Protein AF-A0AAP0I722-F1 (afdb_monomer)

Sequence (240 aa):
MMIPSLQTRPSVEIRSTKVHRTHGFFKDSSVTTSKSFHYSTIWNTHVDGIFNIDGDGHCRLWVVAKSLGLFDMDGRRHVRERMAEELKTNTNFWEDIYGFTDFKKLLAIIQCDKDEAIVDNWMNLPDRGFITSTSLNVMLVVISNSWSFTFPLLRNKSPLEFSSRTIIGISIVDSIHFIGVRLKPGYPFPKLYPLWDTYVALNAHAWREGFITIGSISTSTSNGRDLLETLSIVDLVEDS

Mean predicted aligned error: 13.61 Å

Solvent-accessible surface area (backbone atoms only — not comparable to full-atom values): 14690 Å² total; per-residue (Å²): 139,84,84,85,82,84,81,81,78,84,80,83,79,81,77,84,72,82,84,77,73,98,80,78,84,86,77,87,70,74,68,53,71,60,87,85,59,86,56,41,80,74,49,62,76,27,48,79,41,32,39,80,59,71,87,42,46,48,22,59,48,43,33,52,16,44,72,70,72,26,61,94,67,59,14,44,58,54,53,28,51,39,40,47,48,45,46,65,77,40,39,70,67,45,28,72,74,54,34,64,71,50,35,52,51,50,51,52,40,48,66,57,80,61,90,59,42,58,79,93,47,43,84,68,77,70,84,53,40,35,54,58,6,35,42,68,67,27,35,33,37,41,42,40,72,89,53,51,31,25,24,53,45,33,48,59,67,53,67,90,50,70,88,74,56,47,73,44,40,34,34,53,45,94,88,79,42,40,28,26,37,41,71,41,91,88,48,83,78,48,53,67,42,87,64,47,84,78,62,46,35,85,61,15,53,66,47,55,59,57,49,56,54,48,55,53,51,55,54,66,73,67,59,90,71,90,80,91,80,91,82,83,82,88,87,92,79,89,88,136

Nearest PDB structures (foldseek):
  3znx-assembly1_A  TM=5.975E-01  e=1.242E-01  Homo sapiens
  4ksl-assembly7_M  TM=5.885E-01  e=1.242E-01  Homo sapiens
  6sak-assembly2_B  TM=5.776E-01  e=1.484E-01  Homo sapiens
  6drm-assembly1_A  TM=5.465E-01  e=1.102E-01  Homo sapiens
  5oe7-assembly1_A  TM=5.966E-01  e=4.335E-01  Homo sapiens

pLDDT: mean 70.53, std 23.54, range [22.59, 96.56]

Organism: NCBI:txid461633

Foldseek 3Di:
DDDDDDDDDDDDDPPDDPPDDPPDDPPDDDFPACVVPDAPPQVVVWFPTWAFDDPLLLQVLLLLQVLVVNNVPVSSLVLLVLLLCVCVVPVVLVCVQQPPVVSVLLNCLSPDPDSGDDPSSHDADDSCLQSSCASVVAWEWEGERPFTAIHHHLDDADDPDPVPHHYWYWYQDPRRHIMTTDTHPLRDRGYHDPCSVVRRDPRYCSVVVVVVVSNVVSVVVPDPDDDDDDDDDDDDDDDD

Structure (mmCIF, N/CA/C/O backbone):
data_AF-A0AAP0I722-F1
#
_entry.id   AF-A0AAP0I722-F1
#
loop_
_atom_site.group_PDB
_atom_site.id
_atom_site.type_symbol
_atom_site.label_atom_id
_atom_site.label_alt_id
_atom_site.label_comp_id
_atom_site.label_asym_id
_atom_site.label_entity_id
_atom_site.label_seq_id
_atom_site.pdbx_PDB_ins_code
_atom_site.Cartn_x
_atom_site.Cartn_y
_atom_site.Cartn_z
_atom_site.occupancy
_atom_site.B_iso_or_equiv
_atom_site.auth_seq_id
_atom_site.auth_comp_id
_atom_site.auth_asym_id
_atom_site.auth_atom_id
_atom_site.pdbx_PDB_model_num
ATOM 1 N N . MET A 1 1 ? -37.944 41.474 -19.239 1.00 40.84 1 MET A N 1
ATOM 2 C CA . MET A 1 1 ? -36.689 40.942 -18.667 1.00 40.84 1 MET A CA 1
ATOM 3 C C . MET A 1 1 ? -36.915 39.450 -18.450 1.00 40.84 1 MET A C 1
ATOM 5 O O . MET A 1 1 ? -37.698 39.102 -17.581 1.00 40.84 1 MET A O 1
ATOM 9 N N . MET A 1 2 ? -36.394 38.594 -19.335 1.00 32.59 2 MET A N 1
ATOM 10 C CA . MET A 1 2 ? -36.598 37.136 -19.300 1.00 32.59 2 MET A CA 1
ATOM 11 C C . MET A 1 2 ? -35.273 36.451 -18.955 1.00 32.59 2 MET A C 1
ATOM 13 O O . MET A 1 2 ? -34.246 36.765 -19.550 1.00 32.59 2 MET A O 1
ATOM 17 N N . ILE A 1 3 ? -35.316 35.550 -17.975 1.00 32.47 3 ILE A N 1
ATOM 18 C CA . ILE A 1 3 ? -34.196 34.728 -17.504 1.00 32.47 3 ILE A CA 1
ATOM 19 C C . ILE A 1 3 ? -34.136 33.461 -18.382 1.00 32.47 3 ILE A C 1
ATOM 21 O O . ILE A 1 3 ? -35.182 32.834 -18.560 1.00 32.47 3 ILE A O 1
ATOM 25 N N . PRO A 1 4 ? -32.977 33.052 -18.934 1.00 30.56 4 PRO A N 1
ATOM 26 C CA . PRO A 1 4 ? -32.884 31.827 -19.729 1.00 30.56 4 PRO A CA 1
ATOM 27 C C . PRO A 1 4 ? -32.984 30.562 -18.862 1.00 30.56 4 PRO A C 1
ATOM 29 O O . PRO A 1 4 ? -32.386 30.477 -17.790 1.00 30.56 4 PRO A O 1
ATOM 32 N N . SER A 1 5 ? -33.717 29.564 -19.359 1.00 30.33 5 SER A N 1
ATOM 33 C CA . SER A 1 5 ? -33.895 28.245 -18.745 1.00 30.33 5 SER A CA 1
ATOM 34 C C . SER A 1 5 ? -32.595 27.431 -18.723 1.00 30.33 5 SER A C 1
ATOM 36 O O . SER A 1 5 ? -31.963 27.249 -19.766 1.00 30.33 5 SER A O 1
ATOM 38 N N . LEU A 1 6 ? -32.241 26.876 -17.559 1.00 32.81 6 LEU A N 1
ATOM 39 C CA . LEU A 1 6 ? -31.175 25.882 -17.411 1.00 32.81 6 LEU A CA 1
ATOM 40 C C . LEU A 1 6 ? -31.520 24.600 -18.186 1.00 32.81 6 LEU A C 1
ATOM 42 O O . LEU A 1 6 ? -32.479 23.906 -17.855 1.00 32.81 6 LEU A O 1
ATOM 46 N N . GLN A 1 7 ? -30.706 24.257 -19.184 1.00 32.59 7 GLN A N 1
ATOM 47 C CA . GLN A 1 7 ? -30.695 22.920 -19.774 1.00 32.59 7 GLN A CA 1
ATOM 48 C C . GLN A 1 7 ? -30.063 21.934 -18.782 1.00 32.59 7 GLN A C 1
ATOM 50 O O . GLN A 1 7 ? -28.899 22.063 -18.400 1.00 32.59 7 GLN A O 1
ATOM 55 N N . THR A 1 8 ? -30.835 20.934 -18.364 1.00 32.84 8 THR A N 1
ATOM 56 C CA . THR A 1 8 ? -30.366 19.801 -17.561 1.00 32.84 8 THR A CA 1
ATOM 57 C C . THR A 1 8 ? -29.441 18.909 -18.394 1.00 32.84 8 THR A C 1
ATOM 59 O O . THR A 1 8 ? -29.826 18.448 -19.469 1.00 32.84 8 THR A O 1
ATOM 62 N N . ARG A 1 9 ? -28.224 18.652 -17.897 1.00 28.30 9 ARG A N 1
ATOM 63 C CA . ARG A 1 9 ? -27.291 17.659 -18.462 1.00 28.30 9 ARG A CA 1
ATOM 64 C C . ARG A 1 9 ? -27.881 16.243 -18.340 1.00 28.30 9 ARG A C 1
ATOM 66 O O . ARG A 1 9 ? -28.525 15.965 -17.329 1.00 28.30 9 ARG A O 1
ATOM 73 N N . PRO A 1 10 ? -27.644 15.338 -19.305 1.00 24.55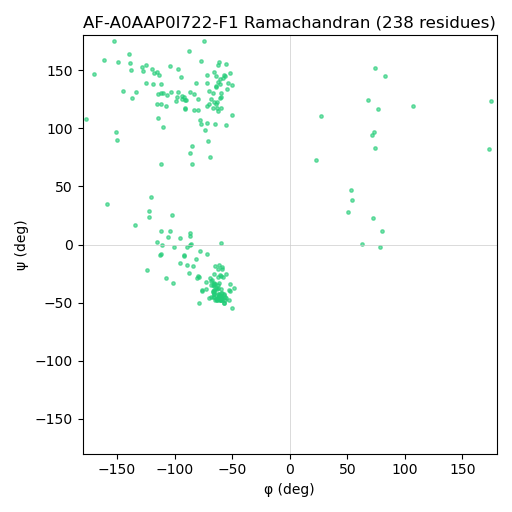 10 PRO A N 1
ATOM 74 C CA . PRO A 1 10 ? -28.110 13.962 -19.200 1.00 24.55 10 PRO A CA 1
ATOM 75 C C . PRO A 1 10 ? -27.336 13.203 -18.115 1.00 24.55 10 PRO A C 1
ATOM 77 O O . PRO A 1 10 ? -26.105 13.250 -18.054 1.00 24.55 10 PRO A O 1
ATOM 80 N N . SER A 1 11 ? -28.078 12.502 -17.261 1.00 25.95 11 SER A N 1
ATOM 81 C CA . SER A 1 11 ? -27.568 11.583 -16.247 1.00 25.95 11 SER A CA 1
ATOM 82 C C . SER A 1 11 ? -26.867 10.401 -16.920 1.00 25.95 11 SER A C 1
ATOM 84 O O . SER A 1 11 ? -27.485 9.671 -17.693 1.00 25.95 11 SER A O 1
ATOM 86 N N . VAL A 1 12 ? -25.581 10.197 -16.626 1.00 24.55 12 VAL A N 1
ATOM 87 C CA . VAL A 1 12 ? -24.861 8.984 -17.029 1.00 24.55 12 VAL A CA 1
ATOM 88 C C . VAL A 1 12 ? -25.264 7.863 -16.077 1.00 24.55 12 VAL A C 1
ATOM 90 O O . VAL A 1 12 ? -24.890 7.848 -14.906 1.00 24.55 12 VAL A O 1
ATOM 93 N N . GLU A 1 13 ? -26.068 6.938 -16.585 1.00 23.41 13 GLU A N 1
ATOM 94 C CA . GLU A 1 13 ? -26.476 5.719 -15.898 1.00 23.41 13 GLU A CA 1
ATOM 95 C C . GLU A 1 13 ? -25.275 4.757 -15.825 1.00 23.41 13 GLU A C 1
ATOM 97 O O . GLU A 1 13 ? -24.873 4.149 -16.820 1.00 23.41 13 GLU A O 1
ATOM 102 N N . ILE A 1 14 ? -24.653 4.641 -14.646 1.00 25.50 14 ILE A N 1
ATOM 103 C CA . ILE A 1 14 ? -23.569 3.679 -14.413 1.00 25.50 14 ILE A CA 1
ATOM 104 C C . ILE A 1 14 ? -24.197 2.287 -14.322 1.00 25.50 14 ILE A C 1
ATOM 106 O O . ILE A 1 14 ? -24.714 1.874 -13.283 1.00 25.50 14 ILE A O 1
ATOM 110 N N . ARG A 1 15 ? -24.150 1.547 -15.432 1.00 22.59 15 ARG A N 1
ATOM 111 C CA . ARG A 1 15 ? -24.491 0.124 -15.454 1.00 22.59 15 ARG A CA 1
ATOM 112 C C . ARG A 1 15 ? -23.518 -0.638 -14.554 1.00 22.59 15 ARG A C 1
ATOM 114 O O . ARG A 1 15 ? -22.329 -0.726 -14.850 1.00 22.59 15 ARG A O 1
ATOM 121 N N . SER A 1 16 ? -24.053 -1.211 -13.477 1.00 26.28 16 SER A N 1
ATOM 122 C CA . SER A 1 16 ? -23.380 -2.204 -12.638 1.00 26.28 16 SER A CA 1
ATOM 123 C C . SER A 1 16 ? -22.923 -3.373 -13.512 1.00 26.28 16 SER A C 1
ATOM 125 O O . SER A 1 16 ? -23.723 -4.205 -13.947 1.00 26.28 16 SER A O 1
ATOM 127 N N . THR A 1 17 ? -21.631 -3.414 -13.823 1.00 24.48 17 THR A N 1
ATOM 128 C CA . THR A 1 17 ? -21.014 -4.593 -14.419 1.00 24.48 17 THR A CA 1
ATOM 129 C C . THR A 1 17 ? -20.673 -5.551 -13.285 1.00 24.48 17 THR A C 1
ATOM 131 O O . THR A 1 17 ? -19.891 -5.248 -12.387 1.00 24.48 17 THR A O 1
ATOM 134 N N . LYS A 1 18 ? -21.321 -6.721 -13.302 1.00 24.12 18 LYS A N 1
ATOM 135 C CA . LYS A 1 18 ? -20.997 -7.860 -12.439 1.00 24.12 18 LYS A CA 1
ATOM 136 C C . LYS A 1 18 ? -19.495 -8.140 -12.525 1.00 24.12 18 LYS A C 1
ATOM 138 O O . LYS A 1 18 ? -19.028 -8.631 -13.550 1.00 24.12 18 LYS A O 1
ATOM 143 N N . VAL A 1 19 ? -18.766 -7.885 -11.441 1.00 27.78 19 VAL A N 1
ATOM 144 C CA . VAL A 1 19 ? -17.368 -8.298 -11.290 1.00 27.78 19 VAL A CA 1
ATOM 145 C C . VAL A 1 19 ? -17.332 -9.827 -11.274 1.00 27.78 19 VAL A C 1
ATOM 147 O O . VAL A 1 19 ? -17.748 -10.477 -10.315 1.00 27.78 19 VAL A O 1
ATOM 150 N N . HIS A 1 20 ? -16.909 -10.415 -12.389 1.00 24.70 20 HIS A N 1
ATOM 151 C CA . HIS A 1 20 ? -16.702 -11.850 -12.517 1.00 24.70 20 HIS A CA 1
ATOM 152 C C . HIS A 1 20 ? -15.352 -12.230 -11.894 1.00 24.70 20 HIS A C 1
ATOM 154 O O . HIS A 1 20 ? -14.305 -11.810 -12.371 1.00 24.70 20 HIS A O 1
ATOM 160 N N . ARG A 1 21 ? -15.427 -13.033 -10.825 1.00 31.98 21 ARG A N 1
ATOM 161 C CA . ARG A 1 21 ? -14.471 -14.054 -10.348 1.00 31.98 21 ARG A CA 1
ATOM 162 C C . ARG A 1 21 ? -12.989 -13.856 -10.717 1.00 31.98 21 ARG A C 1
ATOM 164 O O . ARG A 1 21 ? -12.556 -14.163 -11.825 1.00 31.98 21 ARG A O 1
ATOM 171 N N . THR A 1 22 ? -12.177 -13.541 -9.712 1.00 34.56 22 THR A N 1
ATOM 172 C CA . THR A 1 22 ? -10.712 -13.666 -9.724 1.00 34.56 22 THR A CA 1
ATOM 173 C C . THR A 1 22 ? -10.284 -15.139 -9.718 1.00 34.56 22 THR A C 1
ATOM 175 O O . THR A 1 22 ? -9.865 -15.669 -8.698 1.00 34.56 22 THR A O 1
ATOM 178 N N . HIS A 1 23 ? -10.412 -15.839 -10.848 1.00 33.16 23 HIS A N 1
ATOM 179 C CA . HIS A 1 23 ? -9.848 -17.190 -11.037 1.00 33.16 23 HIS A CA 1
ATOM 180 C C . HIS A 1 23 ? -9.113 -17.367 -12.382 1.00 33.16 23 HIS A C 1
ATOM 182 O O . HIS A 1 23 ? -8.856 -18.495 -12.790 1.00 33.16 23 HIS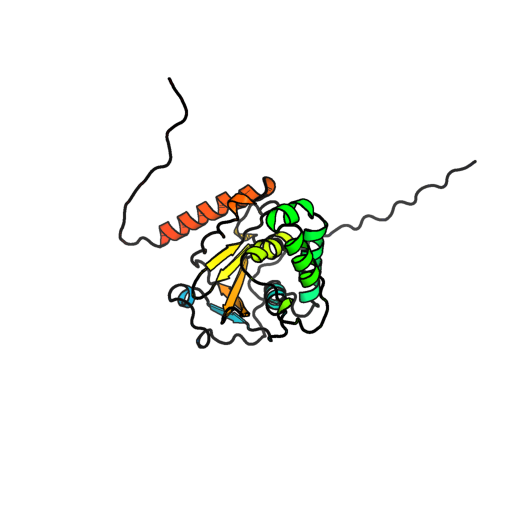 A O 1
ATOM 188 N N . GLY A 1 24 ? -8.741 -16.292 -13.094 1.00 31.88 24 GLY A N 1
ATOM 189 C CA . GLY A 1 24 ? -8.285 -16.467 -14.481 1.00 31.88 24 GLY A CA 1
ATOM 190 C C . GLY A 1 24 ? -7.417 -15.390 -15.126 1.00 31.88 24 GLY A C 1
ATOM 191 O O . GLY A 1 24 ? -7.554 -15.210 -16.326 1.00 31.88 24 GLY A O 1
ATOM 192 N N . PHE A 1 25 ? -6.518 -14.711 -14.404 1.00 37.12 25 PHE A N 1
ATOM 193 C CA . PHE A 1 25 ? -5.622 -13.703 -15.016 1.00 37.12 25 PHE A CA 1
ATOM 194 C C . PHE A 1 25 ? -4.115 -13.968 -14.830 1.00 37.12 25 PHE A C 1
ATOM 196 O O . PHE A 1 25 ? -3.299 -13.064 -14.936 1.00 37.12 25 PHE A O 1
ATOM 203 N N . PHE A 1 26 ? -3.723 -15.228 -14.604 1.00 38.44 26 PHE A N 1
ATOM 204 C CA . PHE A 1 26 ? -2.313 -15.666 -14.612 1.00 38.44 26 PHE A CA 1
ATOM 205 C C . PHE A 1 26 ? -1.909 -16.396 -15.904 1.00 38.44 26 PHE A C 1
ATOM 207 O O . PHE A 1 26 ? -1.000 -17.225 -15.884 1.00 38.44 26 PHE A O 1
ATOM 214 N N . LYS A 1 27 ? -2.588 -16.137 -17.025 1.00 34.34 27 LYS A N 1
ATOM 215 C CA . LYS A 1 27 ? -2.099 -16.580 -18.334 1.00 34.34 27 LYS A CA 1
ATOM 216 C C . LYS A 1 27 ? -1.233 -15.463 -18.906 1.00 34.34 27 LYS A C 1
ATOM 218 O O . LYS A 1 27 ? -1.725 -14.366 -19.113 1.00 34.34 27 LYS A O 1
ATOM 223 N N . ASP A 1 28 ? 0.038 -15.781 -19.101 1.00 38.41 28 ASP A N 1
ATOM 224 C CA . ASP A 1 28 ? 1.061 -14.980 -19.774 1.00 38.41 28 ASP A CA 1
ATOM 225 C C . ASP A 1 28 ? 1.610 -13.759 -19.021 1.00 38.41 28 ASP A C 1
ATOM 227 O O . ASP A 1 28 ? 1.243 -12.608 -19.215 1.00 38.41 28 ASP A O 1
ATOM 231 N N . SER A 1 29 ? 2.584 -14.030 -18.150 1.00 35.28 29 SER A N 1
ATOM 232 C CA . SER A 1 29 ? 3.854 -13.284 -18.082 1.00 35.28 29 SER A CA 1
ATOM 233 C C . SER A 1 29 ? 4.745 -13.930 -17.021 1.00 35.28 29 SER A C 1
ATOM 235 O O . SER A 1 29 ? 4.435 -13.874 -15.834 1.00 35.28 29 SER A O 1
ATOM 237 N N . SER A 1 30 ? 5.805 -14.611 -17.474 1.00 40.50 30 SER A N 1
ATOM 238 C CA . SER A 1 30 ? 6.945 -15.127 -16.692 1.00 40.50 30 SER A CA 1
ATOM 239 C C . SER A 1 30 ? 6.677 -15.345 -15.192 1.00 40.50 30 SER A C 1
ATOM 241 O O . SER A 1 30 ? 7.160 -14.595 -14.340 1.00 40.50 30 SER A O 1
ATOM 243 N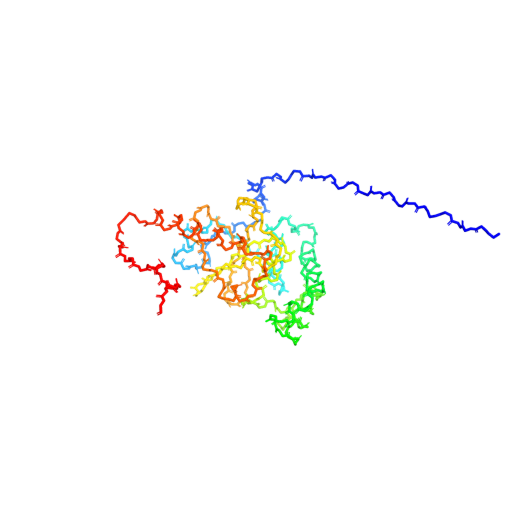 N . VAL A 1 31 ? 5.910 -16.387 -14.854 1.00 41.88 31 VAL A N 1
ATOM 244 C CA . VAL A 1 31 ? 5.900 -16.920 -13.487 1.00 41.88 31 VAL A CA 1
ATOM 245 C C . VAL A 1 31 ? 7.247 -17.604 -13.288 1.00 41.88 31 VAL A C 1
ATOM 247 O O . VAL A 1 31 ? 7.414 -18.782 -13.599 1.00 41.88 31 VAL A O 1
ATOM 250 N N . THR A 1 32 ? 8.245 -16.859 -12.822 1.00 43.41 32 THR A N 1
ATOM 251 C CA . THR A 1 32 ? 9.487 -17.470 -12.359 1.00 43.41 32 THR A CA 1
ATOM 252 C C . THR A 1 32 ? 9.129 -18.280 -11.119 1.00 43.41 32 THR A C 1
ATOM 254 O O . THR A 1 32 ? 8.542 -17.758 -10.176 1.00 43.41 32 THR A O 1
ATOM 257 N N . THR A 1 33 ? 9.406 -19.581 -11.113 1.00 41.41 33 THR A N 1
ATOM 258 C CA . THR A 1 33 ? 9.208 -20.409 -9.914 1.00 41.41 33 THR A CA 1
ATOM 259 C C . THR A 1 33 ? 9.947 -19.783 -8.729 1.00 41.41 33 THR A C 1
ATOM 261 O O . THR A 1 33 ? 11.090 -19.368 -8.905 1.00 41.41 33 THR A O 1
ATOM 264 N N . SER A 1 34 ? 9.348 -19.762 -7.530 1.00 47.12 34 SER A N 1
ATOM 265 C CA . SER A 1 34 ? 9.876 -19.067 -6.334 1.00 47.12 34 SER A CA 1
ATOM 266 C C . SER A 1 34 ? 11.264 -19.520 -5.850 1.00 47.12 34 SER A C 1
ATOM 268 O O . SER A 1 34 ? 11.762 -19.004 -4.858 1.00 47.12 34 SER A O 1
ATOM 270 N N . LYS A 1 35 ? 11.910 -20.470 -6.537 1.00 41.97 35 LYS A N 1
ATOM 271 C CA . LYS A 1 35 ? 13.199 -21.067 -6.168 1.00 41.97 35 LYS A CA 1
ATOM 272 C C . LYS A 1 35 ? 14.353 -20.062 -6.057 1.00 41.97 35 LYS A C 1
ATOM 274 O O . LYS A 1 35 ? 15.331 -20.392 -5.402 1.00 41.97 35 LYS A O 1
ATOM 279 N N . SER A 1 36 ? 14.265 -18.877 -6.670 1.00 49.09 36 SER A N 1
ATOM 280 C CA . SER A 1 36 ? 15.304 -17.837 -6.579 1.00 49.09 36 SER A CA 1
ATOM 281 C C . SER A 1 36 ? 15.092 -16.825 -5.447 1.00 49.09 36 SER A C 1
ATOM 283 O O . SER A 1 36 ? 15.990 -16.033 -5.185 1.00 49.09 36 SER A O 1
ATOM 285 N N . PHE A 1 37 ? 13.930 -16.823 -4.786 1.00 59.19 37 PHE A N 1
ATOM 286 C CA . PHE A 1 37 ? 13.641 -15.919 -3.673 1.00 59.19 37 PHE A CA 1
ATOM 287 C C . PHE A 1 37 ? 13.488 -16.741 -2.399 1.00 59.19 37 PHE A C 1
ATOM 289 O O . PHE A 1 37 ? 12.524 -17.485 -2.225 1.00 59.19 37 PHE A O 1
ATOM 296 N N . HIS A 1 38 ? 14.470 -16.627 -1.510 1.00 63.31 38 HIS A N 1
ATOM 297 C CA . HIS A 1 38 ? 14.420 -17.282 -0.212 1.00 63.31 38 HIS A CA 1
ATOM 298 C C . HIS A 1 38 ? 13.490 -16.495 0.702 1.00 63.31 38 HIS A C 1
ATOM 300 O O . HIS A 1 38 ? 13.884 -15.441 1.197 1.00 63.31 38 HIS A O 1
ATOM 306 N N . TYR A 1 39 ? 12.277 -17.006 0.915 1.00 67.19 39 TYR A N 1
ATOM 307 C CA . TYR A 1 39 ? 11.400 -16.526 1.976 1.00 67.19 39 TYR A CA 1
ATOM 308 C C . TYR A 1 39 ? 11.672 -17.256 3.293 1.00 67.19 39 TYR A C 1
ATOM 310 O O . TYR A 1 39 ? 12.309 -18.316 3.312 1.00 67.19 39 TYR A O 1
ATOM 318 N N . SER A 1 40 ? 11.138 -16.735 4.402 1.00 66.19 40 SER A N 1
ATOM 319 C CA . SER A 1 40 ? 11.068 -17.504 5.648 1.00 66.19 40 SER A CA 1
ATOM 320 C C . SER A 1 40 ? 10.343 -18.842 5.423 1.00 66.19 40 SER A C 1
ATOM 322 O O . SER A 1 40 ? 9.511 -18.980 4.519 1.00 66.19 40 SER A O 1
ATOM 324 N N . THR A 1 41 ? 10.631 -19.841 6.263 1.00 66.06 41 THR A N 1
ATOM 325 C CA . THR A 1 41 ? 10.043 -21.190 6.160 1.00 66.06 41 THR A CA 1
ATOM 326 C C . THR A 1 41 ? 8.513 -21.166 6.075 1.00 66.06 41 THR A C 1
ATOM 328 O O . THR A 1 41 ? 7.930 -21.972 5.356 1.00 66.06 41 THR A O 1
ATOM 331 N N . ILE A 1 42 ? 7.872 -20.204 6.748 1.00 71.00 42 ILE A N 1
ATOM 332 C CA . ILE A 1 42 ? 6.415 -20.024 6.749 1.00 71.00 42 ILE A CA 1
ATOM 333 C C . ILE A 1 42 ? 5.904 -19.626 5.359 1.00 71.00 42 ILE A C 1
ATOM 335 O O . ILE A 1 42 ? 4.916 -20.178 4.886 1.00 71.00 42 ILE A O 1
ATOM 339 N N . TRP A 1 43 ? 6.559 -18.692 4.674 1.00 81.44 43 TRP A N 1
ATOM 340 C CA . TRP A 1 43 ? 6.072 -18.188 3.386 1.00 81.44 43 TRP A CA 1
ATOM 341 C C . TRP A 1 43 ? 6.390 -19.119 2.218 1.00 81.44 43 TRP A C 1
ATOM 343 O O . TRP A 1 43 ? 5.604 -19.189 1.273 1.00 81.44 43 TRP A O 1
ATOM 353 N N . ASN A 1 44 ? 7.462 -19.913 2.309 1.00 77.12 44 ASN A N 1
ATOM 354 C CA . ASN A 1 44 ? 7.809 -20.902 1.281 1.00 77.12 44 ASN A CA 1
ATOM 355 C C . ASN A 1 44 ? 6.694 -21.932 1.026 1.00 77.12 44 ASN A C 1
ATOM 357 O O . ASN A 1 44 ? 6.581 -22.455 -0.081 1.00 77.12 44 ASN A O 1
ATOM 361 N N . THR A 1 45 ? 5.848 -22.226 2.019 1.00 81.69 45 THR A N 1
ATOM 362 C CA . THR A 1 45 ? 4.726 -23.164 1.860 1.00 81.69 45 THR A CA 1
ATOM 363 C C . THR A 1 45 ? 3.435 -22.493 1.383 1.00 81.69 45 THR A C 1
ATOM 365 O O . THR A 1 45 ? 2.577 -23.185 0.828 1.00 81.69 45 THR A O 1
ATOM 368 N N . HIS A 1 46 ? 3.316 -21.167 1.506 1.00 85.56 46 HIS A N 1
ATOM 369 C CA . HIS A 1 46 ? 2.082 -20.411 1.253 1.00 85.56 46 HIS A CA 1
ATOM 370 C C . HIS A 1 46 ? 2.134 -19.480 0.034 1.00 85.56 46 HIS A C 1
ATOM 372 O O . HIS A 1 46 ? 1.090 -18.987 -0.386 1.00 85.56 46 HIS A O 1
ATOM 378 N N . VAL A 1 47 ? 3.303 -19.276 -0.575 1.00 87.00 47 VAL A N 1
ATOM 379 C CA . VAL A 1 47 ? 3.445 -18.608 -1.877 1.00 87.00 47 VAL A CA 1
ATOM 380 C C . VAL A 1 47 ? 3.404 -19.663 -2.989 1.00 87.00 47 VAL A C 1
ATOM 382 O O . VAL A 1 47 ? 4.139 -20.648 -2.944 1.00 87.00 47 VAL A O 1
ATOM 385 N N . ASP A 1 48 ? 2.537 -19.495 -3.988 1.00 86.88 48 ASP A N 1
ATOM 386 C CA . ASP A 1 48 ? 2.429 -20.400 -5.153 1.00 86.88 48 ASP A CA 1
ATOM 387 C C . ASP A 1 48 ? 2.790 -19.732 -6.486 1.00 86.88 48 ASP A C 1
ATOM 389 O O . ASP A 1 48 ? 2.689 -20.346 -7.552 1.00 86.88 48 ASP A O 1
ATOM 393 N N . GLY A 1 49 ? 3.193 -18.466 -6.445 1.00 86.12 49 GLY A N 1
ATOM 394 C CA . GLY A 1 49 ? 3.605 -17.716 -7.614 1.00 86.12 49 GLY A CA 1
ATOM 395 C C . GLY A 1 49 ? 4.227 -16.391 -7.225 1.00 86.12 49 GLY A C 1
ATOM 396 O O . GLY A 1 49 ? 3.822 -15.758 -6.251 1.00 86.12 49 GLY A O 1
ATOM 397 N N . ILE A 1 50 ? 5.198 -15.969 -8.021 1.00 87.94 50 ILE A N 1
ATOM 398 C CA . ILE A 1 50 ? 5.771 -14.633 -7.958 1.00 87.94 50 ILE A CA 1
ATOM 399 C C . ILE A 1 50 ? 5.749 -14.042 -9.359 1.00 87.94 50 ILE A C 1
ATOM 401 O O . ILE A 1 50 ? 5.814 -14.771 -10.353 1.00 87.94 50 ILE A O 1
ATOM 405 N N . PHE A 1 51 ? 5.681 -12.724 -9.440 1.00 86.81 51 PHE A N 1
ATOM 406 C CA . PHE A 1 51 ? 5.988 -12.021 -10.671 1.00 86.81 51 PHE A CA 1
ATOM 407 C C . PHE A 1 51 ? 6.902 -10.847 -10.353 1.00 86.81 51 PHE A C 1
ATOM 409 O O . PHE A 1 51 ? 6.669 -10.073 -9.420 1.00 86.81 51 PHE A O 1
ATOM 416 N N . ASN A 1 52 ? 7.970 -10.756 -11.133 1.00 86.50 52 ASN A N 1
ATOM 417 C CA . ASN A 1 52 ? 8.939 -9.686 -11.034 1.00 86.50 52 ASN A CA 1
ATOM 418 C C . ASN A 1 52 ? 8.574 -8.575 -12.025 1.00 86.50 52 ASN A C 1
ATOM 420 O O . ASN A 1 52 ? 8.085 -8.871 -13.117 1.00 86.50 52 ASN A O 1
ATOM 424 N N . ILE A 1 53 ? 8.802 -7.325 -11.638 1.00 81.62 53 ILE A N 1
ATOM 425 C CA . ILE A 1 53 ? 8.744 -6.169 -12.533 1.00 81.62 53 ILE A CA 1
ATOM 426 C C . ILE A 1 53 ? 10.150 -5.579 -12.619 1.00 81.62 53 ILE A C 1
ATOM 428 O O . ILE A 1 53 ? 10.899 -5.644 -11.643 1.00 81.62 53 ILE A O 1
ATOM 432 N N . ASP A 1 54 ? 10.490 -5.000 -13.765 1.00 78.06 54 ASP A N 1
ATOM 433 C CA . ASP A 1 54 ? 11.750 -4.291 -13.958 1.00 78.06 54 ASP A CA 1
ATOM 434 C C . ASP A 1 54 ? 11.931 -3.148 -12.942 1.00 78.06 54 ASP A C 1
ATOM 436 O O . ASP A 1 54 ? 10.979 -2.510 -12.481 1.00 78.06 54 ASP A O 1
ATOM 440 N N . GLY A 1 55 ? 13.183 -2.923 -12.546 1.00 71.19 55 GLY A N 1
ATOM 441 C CA . GLY A 1 55 ? 13.558 -1.966 -11.508 1.00 71.19 55 GLY A CA 1
ATOM 442 C C . GLY A 1 55 ? 13.728 -0.543 -12.037 1.00 71.19 55 GLY A C 1
ATOM 443 O O . GLY A 1 55 ? 14.840 -0.035 -12.037 1.00 71.19 55 GLY A O 1
ATOM 444 N N . ASP A 1 56 ? 12.640 0.112 -12.444 1.00 75.31 56 ASP A N 1
ATOM 445 C CA . ASP A 1 56 ? 12.612 1.528 -12.873 1.00 75.31 56 ASP A CA 1
ATOM 446 C C . ASP A 1 56 ? 12.413 2.522 -11.702 1.00 75.31 56 ASP A C 1
ATOM 448 O O . ASP A 1 56 ? 12.133 3.708 -11.891 1.00 75.31 56 ASP A O 1
ATOM 452 N N . GLY A 1 57 ? 12.493 2.030 -10.460 1.00 74.88 57 GLY A N 1
ATOM 453 C CA . GLY A 1 57 ? 12.179 2.791 -9.246 1.00 74.88 57 GLY A CA 1
ATOM 454 C C . GLY A 1 57 ? 10.678 2.944 -8.955 1.00 74.88 57 GLY A C 1
ATOM 455 O O . GLY A 1 57 ? 10.304 3.473 -7.907 1.00 74.88 57 GLY A O 1
ATOM 456 N N . HIS A 1 58 ? 9.803 2.426 -9.825 1.00 82.31 58 HIS A N 1
ATOM 457 C CA . HIS A 1 58 ? 8.344 2.412 -9.660 1.00 82.31 58 HIS A CA 1
ATOM 458 C C . HIS A 1 58 ? 7.778 1.004 -9.449 1.00 82.31 58 HIS A C 1
ATOM 460 O O . HIS A 1 58 ? 6.557 0.818 -9.483 1.00 82.31 58 HIS A O 1
ATOM 466 N N . CYS A 1 59 ? 8.635 0.011 -9.192 1.00 84.50 59 CYS A N 1
ATOM 467 C CA . CYS A 1 59 ? 8.270 -1.406 -9.091 1.00 84.50 59 CYS A CA 1
ATOM 468 C C . CYS A 1 59 ? 7.057 -1.657 -8.182 1.00 84.50 59 CYS A C 1
ATOM 470 O O . CYS A 1 59 ? 6.180 -2.441 -8.532 1.00 84.50 59 CYS A O 1
ATOM 472 N N . ARG A 1 60 ? 6.910 -0.922 -7.072 1.00 84.69 60 ARG A N 1
ATOM 473 C CA . ARG A 1 60 ? 5.725 -1.018 -6.205 1.00 84.69 60 ARG A CA 1
ATOM 474 C C . ARG A 1 60 ? 4.420 -0.666 -6.923 1.00 84.69 60 ARG A C 1
ATOM 476 O O . ARG A 1 60 ? 3.432 -1.382 -6.774 1.00 84.69 60 ARG A O 1
ATOM 483 N N . LEU A 1 61 ? 4.393 0.437 -7.668 1.00 87.38 61 LEU A N 1
ATOM 484 C CA . LEU A 1 61 ? 3.196 0.875 -8.389 1.00 87.38 61 LEU A CA 1
ATOM 485 C C . LEU A 1 61 ? 2.846 -0.120 -9.492 1.00 87.38 61 LEU A C 1
ATOM 487 O O . LEU A 1 61 ? 1.677 -0.458 -9.662 1.00 87.38 61 LEU A O 1
ATOM 491 N N . TRP A 1 62 ? 3.858 -0.637 -10.186 1.00 88.50 62 TRP A N 1
ATOM 492 C CA . TRP A 1 62 ? 3.670 -1.668 -11.196 1.00 88.50 62 TRP A CA 1
ATOM 493 C C . TRP A 1 62 ? 3.177 -2.989 -10.621 1.00 88.50 62 TRP A C 1
ATOM 495 O O . TRP A 1 62 ? 2.270 -3.596 -11.185 1.00 88.50 62 TRP A O 1
ATOM 505 N N . VAL A 1 63 ? 3.726 -3.426 -9.488 1.00 89.88 63 VAL A N 1
ATOM 506 C CA . VAL A 1 63 ? 3.279 -4.646 -8.812 1.00 89.88 63 VAL A CA 1
ATOM 507 C C . VAL A 1 63 ? 1.812 -4.533 -8.417 1.00 89.88 63 VAL A C 1
ATOM 509 O O . VAL A 1 63 ? 1.034 -5.458 -8.654 1.00 89.88 63 VAL A O 1
ATOM 512 N N . VAL A 1 64 ? 1.410 -3.387 -7.869 1.00 90.81 64 VAL A N 1
ATOM 513 C CA . VAL A 1 64 ? 0.012 -3.117 -7.522 1.00 90.81 64 VAL A CA 1
ATOM 514 C C . VAL A 1 64 ? -0.864 -3.074 -8.777 1.00 90.81 64 VAL A C 1
ATOM 516 O O . VAL A 1 64 ? -1.887 -3.752 -8.821 1.00 90.81 64 VAL A O 1
ATOM 519 N N . ALA A 1 65 ? -0.448 -2.355 -9.822 1.00 90.62 65 ALA A N 1
ATOM 520 C CA . ALA A 1 65 ? -1.184 -2.267 -11.083 1.00 90.62 65 ALA A CA 1
ATOM 521 C C . ALA A 1 65 ? -1.384 -3.643 -11.735 1.00 90.62 65 ALA A C 1
ATOM 523 O O . ALA A 1 65 ? -2.496 -3.990 -12.131 1.00 90.62 65 ALA A O 1
ATOM 524 N N . LYS A 1 66 ? -0.331 -4.465 -11.792 1.00 91.06 66 LYS A N 1
ATOM 525 C CA . LYS A 1 66 ? -0.398 -5.828 -12.326 1.00 91.06 66 LYS A CA 1
ATOM 526 C C . LYS A 1 66 ? -1.276 -6.737 -11.470 1.00 91.06 66 LYS A C 1
ATOM 528 O O . LYS A 1 66 ? -2.067 -7.494 -12.022 1.00 91.06 66 LYS A O 1
ATOM 533 N N . SER A 1 67 ? -1.213 -6.612 -10.143 1.00 90.00 67 SER A N 1
ATOM 534 C CA . SER A 1 67 ? -2.098 -7.353 -9.225 1.00 90.00 67 SER A CA 1
ATOM 535 C C . SER A 1 67 ? -3.577 -7.002 -9.415 1.00 90.00 67 SER A C 1
ATOM 537 O O . SER A 1 67 ? -4.442 -7.836 -9.164 1.00 90.00 67 SER A O 1
ATOM 539 N N . LEU A 1 68 ? -3.868 -5.785 -9.882 1.00 89.56 68 LEU A N 1
ATOM 540 C CA . LEU A 1 68 ? -5.212 -5.322 -10.234 1.00 89.56 68 LEU A CA 1
ATOM 541 C C . LEU A 1 68 ? -5.625 -5.662 -11.676 1.00 89.56 68 LEU A C 1
ATOM 543 O O . LEU A 1 68 ? -6.733 -5.321 -12.079 1.00 89.56 68 LEU A O 1
ATOM 547 N N . GLY A 1 69 ? -4.761 -6.316 -12.461 1.00 88.94 69 GLY A N 1
ATOM 548 C CA . GLY A 1 69 ? -5.029 -6.622 -13.869 1.00 88.94 69 GLY A CA 1
ATOM 549 C C . GLY A 1 69 ? -4.960 -5.405 -14.800 1.00 88.94 69 GLY A C 1
ATOM 550 O O . GLY A 1 69 ? -5.552 -5.429 -15.871 1.00 88.94 69 GLY A O 1
ATOM 551 N N . LEU A 1 70 ? -4.253 -4.341 -14.405 1.00 87.38 70 LEU A N 1
ATOM 552 C CA . LEU A 1 70 ? -4.169 -3.070 -15.142 1.00 87.38 70 LEU A CA 1
ATOM 553 C C . LEU A 1 70 ? -2.842 -2.882 -15.896 1.00 87.38 70 LEU A C 1
ATOM 555 O O . LEU A 1 70 ? -2.535 -1.774 -16.330 1.00 87.38 70 LEU A O 1
ATOM 559 N N . PHE A 1 71 ? -2.022 -3.928 -16.019 1.00 77.06 71 PHE A N 1
ATOM 560 C CA . PHE A 1 71 ? -0.650 -3.801 -16.526 1.00 77.06 71 PHE A CA 1
ATOM 561 C C . PHE A 1 71 ? -0.590 -3.205 -17.944 1.00 77.06 71 PHE A C 1
ATOM 563 O O . PHE A 1 71 ? 0.179 -2.277 -18.176 1.00 77.06 71 PHE A O 1
ATOM 570 N N . ASP A 1 72 ? -1.490 -3.629 -18.835 1.00 75.56 72 ASP A N 1
ATOM 571 C CA . ASP A 1 72 ? -1.527 -3.189 -20.239 1.00 75.56 72 ASP A CA 1
ATOM 572 C C . ASP A 1 72 ? -2.325 -1.885 -20.467 1.00 75.56 72 ASP A C 1
ATOM 574 O O . ASP A 1 72 ? -2.580 -1.496 -21.605 1.00 75.56 72 ASP A O 1
ATOM 578 N N . MET A 1 73 ? -2.760 -1.205 -19.399 1.00 72.94 73 MET A N 1
ATOM 579 C CA . MET A 1 73 ? -3.701 -0.071 -19.461 1.00 72.94 73 MET A CA 1
ATOM 580 C C . MET A 1 73 ? -3.146 1.224 -18.854 1.00 72.94 73 MET A C 1
ATOM 582 O O . MET A 1 73 ? -3.905 2.013 -18.294 1.00 72.94 73 MET A O 1
ATOM 586 N N . ASP A 1 74 ? -1.826 1.425 -18.889 1.00 81.75 74 ASP A N 1
ATOM 587 C CA . ASP A 1 74 ? -1.173 2.492 -18.111 1.00 81.75 74 ASP A CA 1
ATOM 588 C C . ASP A 1 74 ? -1.550 2.397 -16.612 1.00 81.75 74 ASP A C 1
ATOM 590 O O . ASP A 1 74 ? -1.803 3.377 -15.906 1.00 81.75 74 ASP A O 1
ATOM 594 N N . GLY A 1 75 ? -1.638 1.162 -16.098 1.00 84.62 75 GLY A N 1
ATOM 595 C CA . GLY A 1 75 ? -2.138 0.894 -14.750 1.00 84.62 75 GLY A CA 1
ATOM 596 C C . GLY A 1 75 ? -1.326 1.572 -13.651 1.00 84.62 75 GLY A C 1
ATOM 597 O O . GLY A 1 75 ? -1.881 1.921 -12.609 1.00 84.62 75 GLY A O 1
ATOM 598 N N . ARG A 1 76 ? -0.032 1.834 -13.886 1.00 85.81 76 ARG A N 1
ATOM 599 C CA . ARG A 1 76 ? 0.806 2.637 -12.984 1.00 85.81 76 ARG A CA 1
ATOM 600 C C . ARG A 1 76 ? 0.223 4.036 -12.805 1.00 85.81 76 ARG A C 1
ATOM 602 O O . ARG A 1 76 ? 0.107 4.504 -11.673 1.00 85.81 76 ARG A O 1
ATOM 609 N N . ARG A 1 77 ? -0.144 4.712 -13.897 1.00 88.38 77 ARG A N 1
ATOM 610 C CA . ARG A 1 77 ? -0.789 6.026 -13.840 1.00 88.38 77 ARG A CA 1
ATOM 611 C C . ARG A 1 77 ? -2.119 5.950 -13.104 1.00 88.38 77 ARG A C 1
ATOM 613 O O . ARG A 1 77 ? -2.328 6.761 -12.211 1.00 88.38 77 ARG A O 1
ATOM 620 N N . HIS A 1 78 ? -2.950 4.950 -13.393 1.00 90.12 78 HIS A N 1
ATOM 621 C CA . HIS A 1 78 ? -4.220 4.769 -12.687 1.00 90.12 78 HIS A CA 1
ATOM 622 C C . HIS A 1 78 ? -4.025 4.647 -11.165 1.00 90.12 78 HIS A C 1
ATOM 624 O O . HIS A 1 78 ? -4.680 5.342 -10.390 1.00 90.12 78 HIS A O 1
ATOM 630 N N . VAL A 1 79 ? -3.077 3.811 -10.724 1.00 91.06 79 VAL A N 1
ATOM 631 C CA . VAL A 1 79 ? -2.744 3.658 -9.300 1.00 91.06 79 VAL A CA 1
ATOM 632 C C . VAL A 1 79 ? -2.277 4.986 -8.694 1.00 91.06 79 VAL A C 1
ATOM 634 O O . VAL A 1 79 ? -2.755 5.368 -7.625 1.00 91.06 79 VAL A O 1
ATOM 637 N N . ARG A 1 80 ? -1.391 5.724 -9.379 1.00 90.88 80 ARG A N 1
ATOM 638 C CA . ARG A 1 80 ? -0.914 7.041 -8.918 1.00 90.88 80 ARG A CA 1
ATOM 639 C C . ARG A 1 80 ? -2.046 8.056 -8.800 1.00 90.88 80 ARG A C 1
ATOM 641 O O . ARG A 1 80 ? -2.130 8.747 -7.789 1.00 90.88 80 ARG A O 1
ATOM 648 N N . GLU A 1 81 ? -2.922 8.137 -9.797 1.00 92.38 81 GLU A N 1
ATOM 649 C CA . GLU A 1 81 ? -4.051 9.071 -9.813 1.00 92.38 81 GLU A CA 1
ATOM 650 C C . GLU A 1 81 ? -5.017 8.794 -8.658 1.00 92.38 81 GLU A C 1
ATOM 652 O O . GLU A 1 81 ? -5.362 9.720 -7.927 1.00 92.38 81 GLU A O 1
ATOM 657 N N . ARG A 1 82 ? -5.356 7.523 -8.412 1.00 93.75 82 ARG A N 1
ATOM 658 C CA . ARG A 1 82 ? -6.188 7.104 -7.271 1.00 93.75 82 ARG A CA 1
ATOM 659 C C . ARG A 1 82 ? -5.558 7.468 -5.926 1.00 93.75 82 ARG A C 1
ATOM 661 O O . ARG A 1 82 ? -6.239 7.976 -5.038 1.00 93.75 82 ARG A O 1
ATOM 668 N N . MET A 1 83 ? -4.256 7.232 -5.768 1.00 93.94 83 MET A N 1
ATOM 669 C CA . MET A 1 83 ? -3.531 7.595 -4.545 1.00 93.94 83 MET A CA 1
ATOM 670 C C . MET A 1 83 ? -3.464 9.116 -4.347 1.00 93.94 83 MET A C 1
ATOM 672 O O . MET A 1 83 ? -3.677 9.602 -3.238 1.00 93.94 83 MET A O 1
ATOM 676 N N . ALA A 1 84 ? -3.197 9.878 -5.411 1.00 94.38 84 ALA A N 1
ATOM 677 C CA . ALA A 1 84 ? -3.152 11.336 -5.362 1.00 94.38 84 ALA A CA 1
ATOM 678 C C . ALA A 1 84 ? -4.528 11.942 -5.053 1.00 94.38 84 ALA A C 1
ATOM 680 O O . ALA A 1 84 ? -4.612 12.902 -4.288 1.00 94.38 84 ALA A O 1
ATOM 681 N N . GLU A 1 85 ? -5.594 11.393 -5.636 1.00 95.56 85 GLU A N 1
ATOM 682 C CA . GLU A 1 85 ? -6.977 11.783 -5.359 1.00 95.56 85 GLU A CA 1
ATOM 683 C C . GLU A 1 85 ? -7.327 11.562 -3.882 1.00 95.56 85 GLU A C 1
ATOM 685 O O . GLU A 1 85 ? -7.823 12.485 -3.235 1.00 95.56 85 GLU A O 1
ATOM 690 N N . GLU A 1 86 ? -7.011 10.388 -3.325 1.00 95.00 86 GLU A N 1
ATOM 691 C CA . GLU A 1 86 ? -7.251 10.066 -1.910 1.00 95.00 86 GLU A CA 1
ATOM 692 C C . GLU A 1 86 ? -6.506 11.022 -0.966 1.00 95.00 86 GLU A C 1
ATOM 694 O O . GLU A 1 86 ? -7.115 11.554 -0.033 1.00 95.00 86 GLU A O 1
ATOM 699 N N . LEU A 1 87 ? -5.219 11.289 -1.229 1.00 94.56 87 LEU A N 1
ATOM 700 C CA . LEU A 1 87 ? -4.416 12.219 -0.428 1.00 94.56 87 LEU A CA 1
ATOM 701 C C . LEU A 1 87 ? -4.964 13.646 -0.485 1.00 94.56 87 LEU A C 1
ATOM 703 O O . LEU A 1 87 ? -5.095 14.287 0.551 1.00 94.56 87 LEU A O 1
ATOM 707 N N . LYS A 1 88 ? -5.304 14.148 -1.678 1.00 96.38 88 LYS A N 1
ATOM 708 C CA . LYS A 1 88 ? -5.806 15.522 -1.850 1.00 96.38 88 LYS A CA 1
ATOM 709 C C . LYS A 1 88 ? -7.186 15.700 -1.229 1.00 96.38 88 LYS A C 1
ATOM 711 O O . LYS A 1 88 ? -7.416 16.677 -0.520 1.00 96.38 88 LYS A O 1
ATOM 716 N N . THR A 1 89 ? -8.084 14.746 -1.463 1.00 96.56 89 THR A N 1
ATOM 717 C CA . THR A 1 89 ? -9.467 14.796 -0.967 1.00 96.56 89 THR A CA 1
ATOM 718 C C . THR A 1 89 ? -9.516 14.726 0.555 1.00 96.56 89 THR A C 1
ATOM 720 O O . THR A 1 89 ? -10.367 15.355 1.176 1.00 96.56 89 THR A O 1
ATOM 723 N N . ASN A 1 90 ? -8.580 14.001 1.171 1.00 95.06 90 ASN A N 1
ATOM 724 C CA . ASN A 1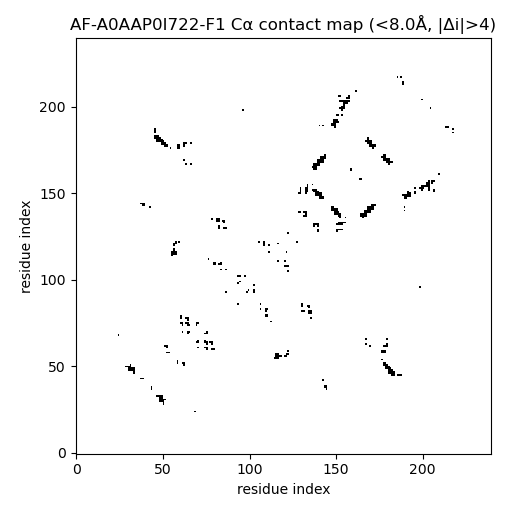 90 ? -8.557 13.755 2.610 1.00 95.06 90 ASN A CA 1
ATOM 725 C C . ASN A 1 90 ? -7.269 14.286 3.249 1.00 95.06 90 ASN A C 1
ATOM 727 O O . ASN A 1 90 ? -6.687 13.632 4.110 1.00 95.06 90 ASN A O 1
ATOM 731 N N . THR A 1 91 ? -6.838 15.476 2.814 1.00 95.88 91 THR A N 1
ATOM 732 C CA . THR A 1 91 ? -5.551 16.086 3.193 1.00 95.88 91 THR A CA 1
ATOM 733 C C . THR A 1 91 ? -5.342 16.086 4.705 1.00 95.88 91 THR A C 1
ATOM 735 O O . THR A 1 91 ? -4.371 15.499 5.162 1.00 95.88 91 THR A O 1
ATOM 738 N N . ASN A 1 92 ? -6.279 16.639 5.483 1.00 95.50 92 ASN A N 1
ATOM 739 C CA . ASN A 1 92 ? -6.129 16.740 6.941 1.00 95.50 92 ASN A CA 1
ATOM 740 C C . ASN A 1 92 ? -5.912 15.369 7.599 1.00 95.50 92 ASN A C 1
ATOM 742 O O . ASN A 1 92 ? -5.017 15.213 8.415 1.00 95.50 92 ASN A O 1
ATOM 746 N N . PHE A 1 93 ? -6.672 14.353 7.179 1.00 93.50 93 PHE A N 1
ATOM 747 C CA . PHE A 1 93 ? -6.540 12.999 7.720 1.00 93.50 93 PHE A CA 1
ATOM 748 C C . PHE A 1 93 ? -5.142 12.414 7.478 1.00 93.50 93 PHE A C 1
ATOM 750 O O . PHE A 1 93 ? -4.557 11.799 8.363 1.00 93.50 93 PHE A O 1
ATOM 757 N N . TRP A 1 94 ? -4.595 12.598 6.276 1.00 93.81 94 TRP A N 1
ATOM 758 C CA . TRP A 1 94 ? -3.277 12.065 5.933 1.00 93.81 94 TRP A CA 1
ATOM 759 C C . TRP A 1 94 ? -2.124 12.927 6.460 1.00 93.81 94 TRP A C 1
ATOM 761 O O . TRP A 1 94 ? -1.059 12.385 6.752 1.00 93.81 94 TRP A O 1
ATOM 771 N N . GLU A 1 95 ? -2.322 14.237 6.615 1.00 94.56 95 GLU A N 1
ATOM 772 C CA . GLU A 1 95 ? -1.379 15.126 7.301 1.00 94.56 95 GLU A CA 1
ATOM 773 C C . GLU A 1 95 ? -1.295 14.806 8.801 1.00 94.56 95 GLU A C 1
ATOM 775 O O . GLU A 1 95 ? -0.193 14.834 9.339 1.00 94.56 95 GLU A O 1
ATOM 780 N N . ASP A 1 96 ? -2.390 14.405 9.453 1.00 92.31 96 ASP A N 1
ATOM 781 C CA . ASP A 1 96 ? -2.373 13.960 10.857 1.00 92.31 96 ASP A CA 1
ATOM 782 C C . ASP A 1 96 ? -1.577 12.655 11.048 1.00 92.31 96 ASP A C 1
ATOM 784 O O . ASP A 1 96 ? -0.922 12.459 12.072 1.00 92.31 96 ASP A O 1
ATOM 788 N N . ILE A 1 97 ? -1.605 11.760 10.055 1.00 91.06 97 ILE A N 1
ATOM 789 C CA . ILE A 1 97 ? -0.887 10.476 10.098 1.00 91.06 97 ILE A CA 1
ATOM 790 C C . ILE A 1 97 ? 0.600 10.660 9.796 1.00 91.06 97 ILE A C 1
ATOM 792 O O . ILE A 1 97 ? 1.450 10.123 10.503 1.00 91.06 97 ILE A O 1
ATOM 796 N N . TYR A 1 98 ? 0.920 11.363 8.709 1.00 90.38 98 TYR A N 1
ATOM 797 C CA . TYR A 1 98 ? 2.292 11.451 8.202 1.00 90.38 98 TYR A CA 1
ATOM 798 C C . TYR A 1 98 ? 3.040 12.696 8.682 1.00 90.38 98 TYR A C 1
ATOM 800 O O . TYR A 1 98 ? 4.260 12.764 8.561 1.00 90.38 98 TYR A O 1
ATOM 808 N N . GLY A 1 99 ? 2.336 13.699 9.199 1.00 92.56 99 GLY A N 1
ATOM 809 C CA . GLY A 1 99 ? 2.870 15.043 9.361 1.00 92.56 99 GLY A CA 1
ATOM 810 C C . GLY A 1 99 ? 2.972 15.783 8.024 1.00 92.56 99 GLY A C 1
ATOM 811 O O . GLY A 1 99 ? 3.164 15.196 6.955 1.00 92.56 99 GLY A O 1
ATOM 812 N N . PHE A 1 100 ? 2.882 17.113 8.080 1.00 91.94 100 PHE A N 1
ATOM 813 C CA . PHE A 1 100 ? 2.857 17.978 6.895 1.00 91.94 100 PHE A CA 1
ATOM 814 C C . PHE A 1 100 ? 4.029 17.727 5.929 1.00 91.94 100 PHE A C 1
ATOM 816 O O . PHE A 1 100 ? 3.831 17.575 4.723 1.00 91.94 100 PHE A O 1
ATOM 823 N N . THR A 1 101 ? 5.261 17.658 6.443 1.00 92.25 101 THR A N 1
ATOM 824 C CA . THR A 1 101 ? 6.463 17.508 5.610 1.00 92.25 101 THR A CA 1
ATOM 825 C C . THR A 1 101 ? 6.465 16.195 4.832 1.00 92.25 101 THR A C 1
ATOM 827 O O . THR A 1 101 ? 6.704 16.203 3.621 1.00 92.25 101 THR A O 1
ATOM 830 N N . ASP A 1 102 ? 6.183 15.071 5.489 1.00 90.06 102 ASP A N 1
ATOM 831 C CA . ASP A 1 102 ? 6.225 13.767 4.829 1.00 90.06 102 ASP A CA 1
ATOM 832 C C . ASP A 1 102 ? 4.977 13.510 3.982 1.00 90.06 102 ASP A C 1
ATOM 834 O O . ASP A 1 102 ? 5.095 12.884 2.928 1.00 90.06 102 ASP A O 1
ATOM 838 N N . PHE A 1 103 ? 3.827 14.098 4.331 1.00 92.62 103 PHE A N 1
ATOM 839 C CA . PHE A 1 103 ? 2.668 14.168 3.440 1.00 92.62 103 PHE A CA 1
ATOM 840 C C . PHE A 1 103 ? 3.016 14.854 2.111 1.00 92.62 103 PHE A C 1
ATOM 842 O O . PHE A 1 103 ? 2.756 14.297 1.041 1.00 92.62 103 PHE A O 1
ATOM 849 N N . LYS A 1 104 ? 3.653 16.036 2.142 1.00 92.75 104 LYS A N 1
ATOM 850 C CA . LYS A 1 104 ? 4.045 16.753 0.913 1.00 92.75 104 LYS A CA 1
ATOM 851 C C . LYS A 1 104 ? 5.044 15.956 0.078 1.00 92.75 104 LYS A C 1
ATOM 853 O O . LYS A 1 104 ? 4.877 15.879 -1.139 1.00 92.75 104 LYS A O 1
ATOM 858 N N . LYS A 1 105 ? 6.043 15.328 0.711 1.00 90.50 105 LYS A N 1
ATOM 859 C CA . LYS A 1 105 ? 6.992 14.442 0.014 1.00 90.50 105 LYS A CA 1
ATOM 860 C C . LYS A 1 105 ? 6.280 13.251 -0.623 1.00 90.50 105 LYS A C 1
ATOM 862 O O . LYS A 1 105 ? 6.524 12.948 -1.786 1.00 90.50 105 LYS A O 1
ATOM 867 N N . LEU A 1 106 ? 5.383 12.592 0.111 1.00 90.12 106 LEU A N 1
ATOM 868 C CA . LEU A 1 106 ? 4.614 11.454 -0.387 1.00 90.12 106 LEU A CA 1
ATOM 869 C C . LEU A 1 106 ? 3.761 11.841 -1.597 1.00 90.12 106 LEU A C 1
ATOM 871 O O . LEU A 1 106 ? 3.770 11.137 -2.607 1.00 90.12 106 LEU A O 1
ATOM 875 N N . LEU A 1 107 ? 3.059 12.970 -1.513 1.00 92.06 107 LEU A N 1
ATOM 876 C CA . LEU A 1 107 ? 2.255 13.481 -2.613 1.00 92.06 107 LEU A CA 1
ATOM 877 C C . LEU A 1 107 ? 3.124 13.786 -3.844 1.00 92.06 107 LEU A C 1
ATOM 879 O O . LEU A 1 107 ? 2.760 13.388 -4.948 1.00 92.06 107 LEU A O 1
ATOM 883 N N . ALA A 1 108 ? 4.293 14.408 -3.660 1.00 89.75 108 ALA A N 1
ATOM 884 C CA . ALA A 1 108 ? 5.236 14.669 -4.748 1.00 89.75 108 ALA A CA 1
ATOM 885 C C . ALA A 1 108 ? 5.748 13.373 -5.404 1.00 89.75 108 ALA A C 1
ATOM 887 O O . ALA A 1 108 ? 5.773 13.279 -6.630 1.00 89.75 108 ALA A O 1
ATOM 888 N N . ILE A 1 109 ? 6.080 12.353 -4.605 1.00 87.31 109 ILE A N 1
ATOM 889 C CA . ILE A 1 109 ? 6.488 11.026 -5.089 1.00 87.31 109 ILE A CA 1
ATOM 890 C C . ILE A 1 109 ? 5.384 10.384 -5.933 1.00 87.31 109 ILE A C 1
ATOM 892 O O . ILE A 1 109 ? 5.644 9.910 -7.035 1.00 87.31 109 ILE A O 1
ATOM 896 N N . ILE A 1 110 ? 4.140 10.400 -5.448 1.00 89.12 110 ILE A N 1
ATOM 897 C CA . ILE A 1 110 ? 2.993 9.816 -6.158 1.00 89.12 110 ILE A CA 1
ATOM 898 C C . ILE A 1 110 ? 2.691 10.574 -7.452 1.00 89.12 110 ILE A C 1
ATOM 900 O O . ILE A 1 110 ? 2.299 9.967 -8.445 1.00 89.12 110 ILE A O 1
ATOM 904 N N . GLN A 1 111 ? 2.862 11.895 -7.459 1.00 87.75 111 GLN A N 1
ATOM 905 C CA . GLN A 1 111 ? 2.616 12.716 -8.641 1.00 87.75 111 GLN A CA 1
ATOM 906 C C . GLN A 1 111 ? 3.775 12.713 -9.644 1.00 87.75 111 GLN A C 1
ATOM 908 O O . GLN A 1 111 ? 3.566 13.144 -10.775 1.00 87.75 111 GLN A O 1
ATOM 913 N N . CYS A 1 112 ? 4.956 12.211 -9.272 1.00 83.62 112 CYS A N 1
ATOM 914 C CA . CYS A 1 112 ? 6.089 12.079 -10.181 1.00 83.62 112 CYS A CA 1
ATOM 915 C C . CYS A 1 112 ? 5.705 11.176 -11.361 1.00 83.62 112 CYS A C 1
ATOM 917 O O . CYS A 1 112 ? 5.351 10.011 -11.178 1.00 83.62 112 CYS A O 1
ATOM 919 N N . ASP A 1 113 ? 5.725 11.733 -12.567 1.00 79.62 113 ASP A N 1
ATOM 920 C CA . ASP A 1 113 ? 5.369 11.077 -13.827 1.00 79.62 113 ASP A CA 1
ATOM 921 C C . ASP A 1 113 ? 6.582 10.746 -14.699 1.00 79.62 113 ASP A C 1
ATOM 923 O O . ASP A 1 113 ? 6.415 10.254 -15.811 1.00 79.62 113 ASP A O 1
ATOM 927 N N . LYS A 1 114 ? 7.793 10.962 -14.176 1.00 80.19 114 LYS A N 1
ATOM 928 C CA . LYS A 1 114 ? 9.036 10.575 -14.840 1.00 80.19 114 LYS A CA 1
ATOM 929 C C . LYS A 1 114 ? 9.077 9.067 -15.069 1.00 80.19 114 LYS A C 1
ATOM 931 O O . LYS A 1 114 ? 8.675 8.294 -14.193 1.00 80.19 114 LYS A O 1
ATOM 936 N N . ASP A 1 115 ? 9.623 8.676 -16.217 1.00 72.06 115 ASP A N 1
ATOM 937 C CA . ASP A 1 115 ? 9.747 7.273 -16.620 1.00 72.06 115 ASP A CA 1
ATOM 938 C C . ASP A 1 115 ? 10.493 6.452 -15.566 1.00 72.06 115 ASP A C 1
ATOM 940 O O . ASP A 1 115 ? 9.969 5.432 -15.117 1.00 72.06 115 ASP A O 1
ATOM 944 N N . GLU A 1 116 ? 11.615 6.984 -15.074 1.00 71.62 116 GLU A N 1
ATOM 945 C CA . GLU A 1 116 ? 12.399 6.426 -13.974 1.00 71.62 116 GLU A CA 1
ATOM 946 C C . GLU A 1 116 ? 12.331 7.311 -12.723 1.00 71.62 116 GLU A C 1
ATOM 948 O O . GLU A 1 116 ? 12.428 8.546 -12.783 1.00 71.62 116 GLU A O 1
ATOM 953 N N . ALA A 1 117 ? 12.192 6.673 -11.561 1.00 70.75 117 ALA A N 1
ATOM 954 C CA . ALA A 1 117 ? 12.305 7.347 -10.276 1.00 70.75 117 ALA A CA 1
ATOM 955 C C . ALA A 1 117 ? 13.737 7.246 -9.740 1.00 70.75 117 ALA A C 1
ATOM 957 O O . ALA A 1 117 ? 14.262 6.154 -9.517 1.00 70.75 117 ALA A O 1
ATOM 958 N N . ILE A 1 118 ? 14.338 8.399 -9.438 1.00 73.69 118 ILE A N 1
ATOM 959 C CA . ILE A 1 118 ? 15.550 8.448 -8.612 1.00 73.69 118 ILE A CA 1
ATOM 960 C C . ILE A 1 118 ? 15.254 7.895 -7.212 1.00 73.69 118 ILE A C 1
ATOM 962 O O . ILE A 1 118 ? 14.113 7.965 -6.755 1.00 73.69 118 ILE A O 1
ATOM 966 N N . VAL A 1 119 ? 16.279 7.389 -6.523 1.00 69.25 119 VAL A N 1
ATOM 967 C CA . VAL A 1 119 ? 16.157 6.726 -5.208 1.00 69.25 119 VAL A CA 1
ATOM 968 C C . VAL A 1 119 ? 15.384 7.566 -4.187 1.00 69.25 119 VAL A C 1
ATOM 970 O O . VAL A 1 119 ? 14.520 7.046 -3.486 1.00 69.25 119 VAL A O 1
ATOM 973 N N . ASP A 1 120 ? 15.610 8.881 -4.160 1.00 70.12 120 ASP A N 1
ATOM 974 C CA . ASP A 1 120 ? 14.908 9.800 -3.250 1.00 70.12 120 ASP A CA 1
ATOM 975 C C . ASP A 1 120 ? 13.390 9.856 -3.487 1.00 70.12 120 ASP A C 1
ATOM 977 O O . ASP A 1 120 ? 12.621 10.220 -2.595 1.00 70.12 120 ASP A O 1
ATOM 981 N N . ASN A 1 121 ? 12.948 9.465 -4.684 1.00 66.56 121 ASN A N 1
ATOM 982 C CA . ASN A 1 121 ? 11.546 9.409 -5.066 1.00 66.56 121 ASN A CA 1
ATOM 983 C C . ASN A 1 121 ? 10.930 8.016 -4.888 1.00 66.56 121 ASN A C 1
ATOM 985 O O . ASN A 1 121 ? 9.782 7.804 -5.276 1.00 66.56 121 ASN A O 1
ATOM 989 N N . TRP A 1 122 ? 11.651 7.051 -4.315 1.00 78.31 122 TRP A N 1
ATOM 990 C CA . TRP A 1 122 ? 11.103 5.718 -4.105 1.00 78.31 122 TRP A CA 1
ATOM 991 C C . TRP A 1 122 ? 10.048 5.702 -3.001 1.00 78.31 122 TRP A C 1
ATOM 993 O O . TRP A 1 122 ? 10.084 6.425 -1.994 1.00 78.31 122 TRP A O 1
ATOM 1003 N N . MET A 1 123 ? 9.048 4.842 -3.192 1.00 73.25 123 MET A N 1
ATOM 1004 C CA . MET A 1 123 ? 7.972 4.692 -2.228 1.00 73.25 123 MET A CA 1
ATOM 1005 C C . MET A 1 123 ? 8.339 3.707 -1.109 1.00 73.25 123 MET A C 1
ATOM 1007 O O . MET A 1 123 ? 7.940 2.544 -1.157 1.00 73.25 123 MET A O 1
ATOM 1011 N N . ASN A 1 124 ? 9.030 4.188 -0.073 1.00 69.69 124 ASN A N 1
ATOM 1012 C CA . ASN A 1 124 ? 9.441 3.363 1.073 1.00 69.69 124 ASN A CA 1
ATOM 1013 C C . ASN A 1 124 ? 8.238 2.749 1.830 1.00 69.69 124 ASN A C 1
ATOM 1015 O O . ASN A 1 124 ? 7.217 3.402 2.053 1.00 69.69 124 ASN A O 1
ATOM 1019 N N . LEU A 1 125 ? 8.350 1.478 2.224 1.00 62.75 125 LEU A N 1
ATOM 1020 C CA . LEU A 1 125 ? 7.458 0.794 3.178 1.00 62.75 125 LEU A CA 1
ATOM 1021 C C . LEU A 1 125 ? 8.114 0.833 4.577 1.00 62.75 125 LEU A C 1
ATOM 1023 O O . LEU A 1 125 ? 9.342 0.882 4.629 1.00 62.75 125 LEU A O 1
ATOM 1027 N N . PRO A 1 126 ? 7.345 0.836 5.690 1.00 55.19 126 PRO A N 1
ATOM 1028 C CA . PRO A 1 126 ? 6.011 0.238 5.809 1.00 55.19 126 PRO A CA 1
ATOM 1029 C C . PRO A 1 126 ? 4.805 1.207 5.884 1.00 55.19 126 PRO A C 1
ATOM 1031 O O . PRO A 1 126 ? 3.734 0.861 5.392 1.00 55.19 126 PRO A O 1
ATOM 1034 N N . ASP A 1 127 ? 4.932 2.435 6.398 1.00 58.50 127 ASP A N 1
ATOM 1035 C CA . ASP A 1 127 ? 3.766 3.301 6.715 1.00 58.50 127 ASP A CA 1
ATOM 1036 C C . ASP A 1 127 ? 2.934 3.740 5.497 1.00 58.50 127 ASP A C 1
ATOM 1038 O O . ASP A 1 127 ? 1.762 4.119 5.591 1.00 58.50 127 ASP A O 1
ATOM 1042 N N . ARG A 1 128 ? 3.519 3.646 4.302 1.00 82.12 128 ARG A N 1
ATOM 1043 C CA . ARG A 1 128 ? 2.838 3.950 3.039 1.00 82.12 128 ARG A CA 1
ATOM 1044 C C . ARG A 1 128 ? 1.910 2.819 2.583 1.00 82.12 128 ARG A C 1
ATOM 1046 O O . ARG A 1 128 ? 1.232 2.975 1.571 1.00 82.12 128 ARG A O 1
ATOM 1053 N N . GLY A 1 129 ? 1.882 1.664 3.251 1.00 89.75 129 GLY A N 1
ATOM 1054 C CA . GLY A 1 129 ? 0.968 0.564 2.914 1.00 89.75 129 GLY A CA 1
ATOM 1055 C C . GLY A 1 129 ? -0.510 0.956 3.050 1.00 89.75 129 GLY A C 1
ATOM 1056 O O . GLY A 1 129 ? -1.344 0.538 2.242 1.00 89.75 129 GLY A O 1
ATOM 1057 N N . PHE A 1 130 ? -0.827 1.838 4.005 1.00 91.50 130 PHE A N 1
ATOM 1058 C CA . PHE A 1 130 ? -2.192 2.309 4.242 1.00 91.50 130 PHE A CA 1
ATOM 1059 C C . PHE A 1 130 ? -2.763 3.147 3.101 1.00 91.50 130 PHE A C 1
ATOM 1061 O O . PHE A 1 130 ? -3.929 2.955 2.751 1.00 91.50 130 PHE A O 1
ATOM 1068 N N . ILE A 1 131 ? -1.971 4.037 2.488 1.00 92.75 131 ILE A N 1
ATOM 1069 C CA . ILE A 1 131 ? -2.457 4.842 1.360 1.00 92.75 131 ILE A CA 1
ATOM 1070 C C . ILE A 1 131 ? -2.756 3.964 0.141 1.00 92.75 131 ILE A C 1
ATOM 1072 O O . ILE A 1 131 ? -3.794 4.144 -0.491 1.00 92.75 131 ILE A O 1
ATOM 1076 N N . THR A 1 132 ? -1.926 2.957 -0.158 1.00 92.00 132 THR A N 1
ATOM 1077 C CA . THR A 1 132 ? -2.216 1.986 -1.232 1.00 92.00 132 THR A CA 1
ATOM 1078 C C . THR A 1 132 ? -3.517 1.235 -0.951 1.00 92.00 132 THR A C 1
ATOM 1080 O O . THR A 1 132 ? -4.381 1.161 -1.819 1.00 92.00 132 THR A O 1
ATOM 1083 N N . SER A 1 133 ? -3.682 0.737 0.274 1.00 92.00 133 SER A N 1
ATOM 1084 C CA . SER A 1 133 ? -4.858 -0.042 0.677 1.00 92.00 133 SER A CA 1
ATOM 1085 C C . SER A 1 133 ? -6.145 0.786 0.608 1.00 92.00 133 SER A C 1
ATOM 1087 O O . SER A 1 133 ? -7.132 0.384 -0.006 1.00 92.00 133 SER A O 1
ATOM 1089 N N . THR A 1 134 ? -6.109 1.994 1.173 1.00 92.38 134 THR A N 1
ATOM 1090 C CA . THR A 1 134 ? -7.266 2.896 1.276 1.00 92.38 134 THR A CA 1
ATOM 1091 C C . THR A 1 134 ? -7.684 3.466 -0.079 1.00 92.38 134 THR A C 1
ATOM 1093 O O . THR A 1 134 ? -8.865 3.415 -0.416 1.00 92.38 134 THR A O 1
ATOM 1096 N N . SER A 1 135 ? -6.734 3.950 -0.887 1.00 92.62 135 SER A N 1
ATOM 1097 C CA . SER A 1 135 ? -7.034 4.564 -2.194 1.00 92.62 135 SER A CA 1
ATOM 1098 C C . SER A 1 135 ? -7.554 3.567 -3.233 1.00 92.62 135 SER A C 1
ATOM 1100 O O . SER A 1 135 ? -8.375 3.917 -4.084 1.00 92.62 135 SER A O 1
ATOM 1102 N N . LEU A 1 136 ? -7.112 2.312 -3.168 1.00 90.94 136 LEU A N 1
ATOM 1103 C CA . LEU A 1 136 ? -7.492 1.274 -4.130 1.00 90.94 136 LEU A CA 1
ATOM 1104 C C . LEU A 1 136 ? -8.587 0.346 -3.601 1.00 90.94 136 LEU A C 1
ATOM 1106 O O . LEU A 1 136 ? -9.044 -0.523 -4.336 1.00 90.94 136 LEU A O 1
ATOM 1110 N N . ASN A 1 137 ? -9.024 0.539 -2.352 1.00 89.69 137 ASN A N 1
ATOM 1111 C CA . ASN A 1 137 ? -9.979 -0.333 -1.672 1.00 89.69 137 ASN A CA 1
ATOM 1112 C C . ASN A 1 137 ? -9.539 -1.809 -1.687 1.00 89.69 137 ASN A C 1
ATOM 1114 O O . ASN A 1 137 ? -10.308 -2.716 -2.011 1.00 89.69 137 ASN A O 1
ATOM 1118 N N . VAL A 1 138 ? -8.269 -2.034 -1.350 1.00 89.31 138 VAL A N 1
ATOM 1119 C CA . VAL A 1 138 ? -7.643 -3.357 -1.286 1.00 89.31 138 VAL A CA 1
ATOM 1120 C C . VAL A 1 138 ? -7.029 -3.585 0.083 1.00 89.31 138 VAL A C 1
ATOM 1122 O O . VAL A 1 138 ? -6.615 -2.647 0.755 1.00 89.31 138 VAL A O 1
ATOM 1125 N N . MET A 1 139 ? -6.909 -4.843 0.479 1.00 88.88 139 MET A N 1
ATOM 1126 C CA . MET A 1 139 ? -6.079 -5.235 1.605 1.00 88.88 139 MET A CA 1
ATOM 1127 C C . MET A 1 139 ? -4.680 -5.570 1.095 1.00 88.88 139 MET A C 1
ATOM 1129 O O . MET A 1 139 ? -4.510 -6.511 0.316 1.00 88.88 139 MET A O 1
ATOM 1133 N N . LEU A 1 140 ? -3.678 -4.804 1.518 1.00 91.94 140 LEU A N 1
ATOM 1134 C CA . LEU A 1 140 ? -2.297 -5.053 1.125 1.00 91.94 140 LEU A CA 1
ATOM 1135 C C . LEU A 1 140 ? -1.626 -5.975 2.144 1.00 91.94 140 LEU A C 1
ATOM 1137 O O . LEU A 1 140 ? -1.566 -5.672 3.334 1.00 91.94 140 LEU A O 1
ATOM 1141 N N . VAL A 1 141 ? -1.089 -7.089 1.666 1.00 91.62 141 VAL A N 1
ATOM 1142 C CA . VAL A 1 141 ? -0.290 -8.029 2.447 1.00 91.62 141 VAL A CA 1
ATOM 1143 C C . VAL A 1 141 ? 1.159 -7.877 2.012 1.00 91.62 141 VAL A C 1
ATOM 1145 O O . VAL A 1 141 ? 1.487 -8.076 0.845 1.00 91.62 141 VAL A O 1
ATOM 1148 N N . VAL A 1 142 ? 2.023 -7.509 2.951 1.00 90.50 142 VAL A N 1
ATOM 1149 C CA . VAL A 1 142 ? 3.454 -7.323 2.712 1.00 90.50 142 VAL A CA 1
ATOM 1150 C C . VAL A 1 142 ? 4.207 -8.408 3.450 1.00 90.50 142 VAL A C 1
ATOM 1152 O O . VAL A 1 142 ? 4.106 -8.513 4.673 1.00 90.50 142 VAL A O 1
ATOM 1155 N N . ILE A 1 143 ? 4.973 -9.200 2.710 1.00 88.50 143 ILE A N 1
ATOM 1156 C CA . ILE A 1 143 ? 5.840 -10.233 3.270 1.00 88.50 143 ILE A CA 1
ATOM 1157 C C . ILE A 1 143 ? 7.306 -9.879 3.023 1.00 88.50 143 ILE A C 1
ATOM 1159 O O . ILE A 1 143 ? 7.675 -9.260 2.029 1.00 88.50 143 ILE A O 1
ATOM 1163 N N . SER A 1 144 ? 8.161 -10.238 3.965 1.00 83.38 144 SER A N 1
ATOM 1164 C CA . SER A 1 144 ? 9.611 -10.144 3.834 1.00 83.38 144 SER A CA 1
ATOM 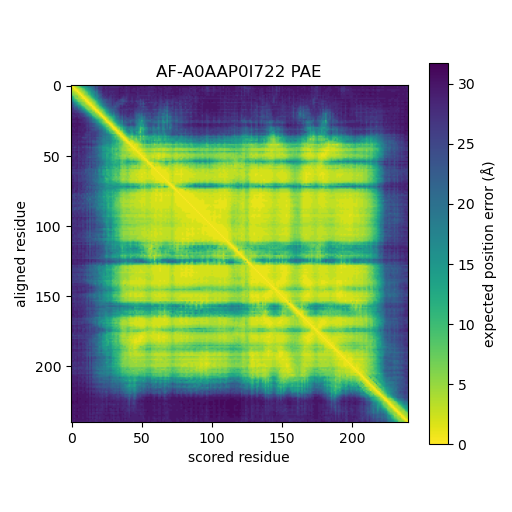1165 C C . SER A 1 144 ? 10.250 -11.205 4.726 1.00 83.38 144 SER A C 1
ATOM 1167 O O . SER A 1 144 ? 9.559 -11.899 5.479 1.00 83.38 144 SER A O 1
ATOM 1169 N N . ASN A 1 145 ? 11.573 -11.332 4.659 1.00 78.00 145 ASN A N 1
ATOM 1170 C CA . ASN A 1 145 ? 12.304 -12.301 5.476 1.00 78.00 145 ASN A CA 1
ATOM 1171 C C . ASN A 1 145 ? 12.314 -11.960 6.965 1.00 78.00 145 ASN A C 1
ATOM 1173 O O . ASN A 1 145 ? 12.391 -12.865 7.791 1.00 78.00 145 ASN A O 1
ATOM 1177 N N . SER A 1 146 ? 12.234 -10.676 7.306 1.00 79.88 146 SER A N 1
ATOM 1178 C CA . SER A 1 146 ? 12.352 -10.193 8.683 1.00 79.88 146 SER A CA 1
ATOM 1179 C C . SER A 1 146 ? 11.004 -9.859 9.314 1.00 79.88 146 SER A C 1
ATOM 1181 O O . SER A 1 146 ? 10.822 -10.047 10.514 1.00 79.88 146 SER A O 1
ATOM 1183 N N . TRP A 1 147 ? 10.043 -9.386 8.525 1.00 84.94 147 TRP A N 1
ATOM 1184 C CA . TRP A 1 147 ? 8.725 -8.995 9.016 1.00 84.94 147 TRP A CA 1
ATOM 1185 C C . TRP A 1 147 ? 7.646 -9.209 7.963 1.00 84.94 147 TRP A C 1
ATOM 1187 O O . TRP A 1 147 ? 7.900 -9.269 6.761 1.00 84.94 147 TRP A O 1
ATOM 1197 N N . SER A 1 148 ? 6.405 -9.350 8.407 1.00 88.12 148 SER A N 1
ATOM 1198 C CA . SER A 1 148 ? 5.252 -9.456 7.517 1.00 88.12 148 SER A CA 1
ATOM 1199 C C . SER A 1 148 ? 4.064 -8.770 8.165 1.00 88.12 148 SER A C 1
ATOM 1201 O O . SER A 1 148 ? 3.786 -9.010 9.340 1.00 88.12 148 SER A O 1
ATOM 1203 N N . PHE A 1 149 ? 3.374 -7.931 7.399 1.00 90.69 149 PHE A N 1
ATOM 1204 C CA . PHE A 1 149 ? 2.255 -7.139 7.888 1.00 90.69 149 PHE A CA 1
ATOM 1205 C C . PHE A 1 149 ? 1.108 -7.103 6.895 1.00 90.69 149 PHE A C 1
ATOM 1207 O O . PHE A 1 149 ? 1.294 -7.141 5.678 1.00 90.69 149 PHE A O 1
ATOM 1214 N N . THR A 1 150 ? -0.083 -6.967 7.452 1.00 90.25 150 THR A N 1
ATOM 1215 C CA . THR A 1 150 ? -1.298 -6.660 6.717 1.00 90.25 150 THR A CA 1
ATOM 1216 C C . THR A 1 150 ? -1.639 -5.192 6.927 1.00 90.25 150 THR A C 1
ATOM 1218 O O . THR A 1 150 ? -1.679 -4.713 8.061 1.00 90.25 150 THR A O 1
ATOM 1221 N N . PHE A 1 151 ? -1.922 -4.492 5.834 1.00 91.12 151 PHE A N 1
ATOM 1222 C CA . PHE A 1 151 ? -2.431 -3.128 5.813 1.00 91.12 151 PHE A CA 1
ATOM 1223 C C . PHE A 1 151 ? -3.881 -3.175 5.333 1.00 91.12 151 PHE A C 1
ATOM 1225 O O . PHE A 1 151 ? -4.147 -3.328 4.137 1.00 91.12 151 PHE A O 1
ATOM 1232 N N . PRO A 1 152 ? -4.847 -3.088 6.251 1.00 88.56 152 PRO A N 1
ATOM 1233 C CA . PRO A 1 152 ? -6.226 -2.852 5.882 1.00 88.56 152 PRO A CA 1
ATOM 1234 C C . PRO A 1 152 ? -6.420 -1.395 5.473 1.00 88.56 152 PRO A C 1
ATOM 1236 O O . PRO A 1 152 ? -5.538 -0.542 5.606 1.00 88.56 152 PRO A O 1
ATOM 1239 N N . LEU A 1 153 ? -7.628 -1.101 5.017 1.00 90.62 153 LEU A N 1
ATOM 1240 C CA . LEU A 1 153 ? -8.073 0.264 4.832 1.00 90.62 153 LEU A CA 1
ATOM 1241 C C . LEU A 1 153 ? -8.086 1.002 6.179 1.00 90.62 153 LEU A C 1
ATOM 1243 O O . LEU A 1 153 ? -8.516 0.447 7.193 1.00 90.62 153 LEU A O 1
ATOM 1247 N N . LEU A 1 154 ? -7.658 2.265 6.176 1.00 91.06 154 LEU A N 1
ATOM 1248 C CA . LEU A 1 154 ? -7.853 3.160 7.321 1.00 91.06 154 LEU A CA 1
ATOM 1249 C C . LEU A 1 154 ? -9.198 3.881 7.259 1.00 91.06 154 LEU A C 1
ATOM 1251 O O . LEU A 1 154 ? -9.727 4.302 8.280 1.00 91.06 154 LEU A O 1
ATOM 1255 N N . ARG A 1 155 ? -9.753 4.038 6.059 1.00 87.38 155 ARG A N 1
ATOM 1256 C CA . ARG A 1 155 ? -11.024 4.716 5.801 1.00 87.38 155 ARG A CA 1
ATOM 1257 C C . ARG A 1 155 ? -11.799 3.951 4.747 1.00 87.38 155 ARG A C 1
ATOM 1259 O O . ARG A 1 155 ? -11.215 3.178 4.000 1.00 87.38 155 ARG A O 1
ATOM 1266 N N . ASN A 1 156 ? -13.089 4.240 4.645 1.00 80.88 156 ASN A N 1
ATOM 1267 C CA . ASN A 1 156 ? -14.064 3.572 3.780 1.00 80.88 156 ASN A CA 1
ATOM 1268 C C . ASN A 1 156 ? -14.620 2.284 4.389 1.00 80.88 156 ASN A C 1
ATOM 1270 O O . ASN A 1 156 ? -13.944 1.536 5.100 1.00 80.88 156 ASN A O 1
ATOM 1274 N N . LYS A 1 157 ? -15.903 2.052 4.100 1.00 71.69 157 LYS A N 1
ATOM 1275 C CA . LYS A 1 157 ? -16.643 0.914 4.637 1.00 71.69 157 LYS A CA 1
ATOM 1276 C C . LYS A 1 157 ? -16.038 -0.386 4.136 1.00 71.69 157 LYS A C 1
ATOM 1278 O O . LYS A 1 157 ? -15.759 -0.534 2.948 1.00 71.69 157 LYS A O 1
ATOM 1283 N N . SER A 1 158 ? -15.888 -1.335 5.051 1.00 67.56 158 SER A N 1
ATOM 1284 C CA . SER A 1 158 ? -15.560 -2.699 4.668 1.00 67.56 158 SER A CA 1
ATOM 1285 C C . SER A 1 158 ? -16.695 -3.297 3.844 1.00 67.56 158 SER A C 1
ATOM 1287 O O . SER A 1 158 ? -17.859 -3.130 4.226 1.00 67.56 158 SER A O 1
ATOM 1289 N N . PRO A 1 159 ? -16.399 -4.011 2.745 1.00 67.94 159 PRO A N 1
ATOM 1290 C CA . PRO A 1 159 ? -17.369 -4.928 2.180 1.00 67.94 159 PRO A CA 1
ATOM 1291 C C . PRO A 1 159 ? -17.834 -5.904 3.266 1.00 67.94 159 PRO A C 1
ATOM 1293 O O . PRO A 1 159 ? -17.005 -6.438 4.012 1.00 67.94 159 PRO A O 1
ATOM 1296 N N . LEU A 1 160 ? -19.152 -6.112 3.351 1.00 65.44 160 LEU A N 1
ATOM 1297 C CA . LEU A 1 160 ? -19.768 -6.996 4.349 1.00 65.44 160 LEU A CA 1
ATOM 1298 C C . LEU A 1 160 ? -19.193 -8.415 4.250 1.00 65.44 160 LEU A C 1
ATOM 1300 O O . LEU A 1 160 ? -18.830 -9.013 5.255 1.00 65.44 160 LEU A O 1
ATOM 1304 N N . GLU A 1 161 ? -19.021 -8.904 3.023 1.00 65.94 161 GLU A N 1
ATOM 1305 C CA . GLU A 1 161 ? -18.459 -10.223 2.757 1.00 65.94 161 GLU A CA 1
ATOM 1306 C C . GLU A 1 161 ? -16.941 -10.162 2.613 1.00 65.94 161 GLU A C 1
ATOM 1308 O O . GLU A 1 161 ? -16.416 -9.471 1.733 1.00 65.94 161 GLU A O 1
ATOM 1313 N N . PHE A 1 162 ? -16.210 -10.944 3.412 1.00 65.44 162 PHE A N 1
ATOM 1314 C CA . PHE A 1 162 ? -14.749 -10.984 3.315 1.00 65.44 162 PHE A CA 1
ATOM 1315 C C . PHE A 1 162 ? -14.270 -11.422 1.924 1.00 65.44 162 PHE A C 1
ATOM 1317 O O . PHE A 1 162 ? -13.317 -10.869 1.385 1.00 65.44 162 PHE A O 1
ATOM 1324 N N . SER A 1 163 ? -14.978 -12.373 1.314 1.00 64.81 163 SER A N 1
ATOM 1325 C CA . SER A 1 163 ? -14.709 -12.898 -0.032 1.00 64.81 163 SER A CA 1
ATOM 1326 C C . SER A 1 163 ? -14.812 -11.849 -1.142 1.00 64.81 163 SER A C 1
ATOM 1328 O O . SER A 1 163 ? -14.291 -12.059 -2.234 1.00 64.81 163 SER A O 1
ATOM 1330 N N . SER A 1 164 ? -15.463 -10.715 -0.870 1.00 70.00 164 SER A N 1
ATOM 1331 C CA . SER A 1 164 ? -15.560 -9.590 -1.803 1.00 70.00 164 SER A CA 1
ATOM 1332 C C . SER A 1 164 ? -14.411 -8.585 -1.665 1.00 70.00 164 SER A C 1
ATOM 1334 O O . SER A 1 164 ? -14.343 -7.616 -2.419 1.00 70.00 164 SER A O 1
ATOM 1336 N N . ARG A 1 165 ? -13.496 -8.805 -0.713 1.00 78.56 165 ARG A N 1
ATOM 1337 C CA . ARG A 1 165 ? -12.324 -7.955 -0.491 1.00 78.56 165 ARG A CA 1
ATOM 1338 C C . ARG A 1 165 ? -11.211 -8.360 -1.455 1.00 78.56 165 ARG A C 1
ATOM 1340 O O . ARG A 1 165 ? -10.833 -9.527 -1.531 1.00 78.56 165 ARG A O 1
ATOM 1347 N N . THR A 1 166 ? -10.640 -7.386 -2.153 1.00 86.06 166 THR A N 1
ATOM 1348 C CA . THR A 1 166 ? -9.457 -7.606 -2.995 1.00 86.06 166 THR A CA 1
ATOM 1349 C C . THR A 1 166 ? -8.208 -7.631 -2.123 1.00 86.06 166 THR A C 1
ATOM 1351 O O . THR A 1 166 ? -7.958 -6.682 -1.382 1.00 86.06 166 THR A O 1
ATOM 1354 N N . ILE A 1 167 ? -7.413 -8.698 -2.218 1.00 89.00 167 ILE A N 1
ATOM 1355 C CA . ILE A 1 167 ? -6.141 -8.843 -1.501 1.00 89.00 167 ILE A CA 1
ATOM 1356 C C . ILE A 1 167 ? -4.997 -8.752 -2.508 1.00 89.00 167 ILE A C 1
ATOM 1358 O O . ILE A 1 167 ? -5.008 -9.450 -3.521 1.00 89.00 167 ILE A O 1
ATOM 1362 N N . ILE A 1 168 ? -4.003 -7.916 -2.214 1.00 91.94 168 ILE A N 1
ATOM 1363 C CA . ILE A 1 168 ? -2.770 -7.810 -2.996 1.00 91.94 168 ILE A CA 1
ATOM 1364 C C . ILE A 1 168 ? -1.606 -8.265 -2.123 1.00 91.94 168 ILE A C 1
ATOM 1366 O O . ILE A 1 168 ? -1.358 -7.679 -1.072 1.00 91.94 168 ILE A O 1
ATOM 1370 N N . GLY A 1 169 ? -0.889 -9.295 -2.569 1.00 91.94 169 GLY A N 1
ATOM 1371 C CA . GLY A 1 169 ? 0.347 -9.749 -1.944 1.00 91.94 169 GLY A CA 1
ATOM 1372 C C . GLY A 1 169 ? 1.562 -9.109 -2.607 1.00 91.94 169 GLY A C 1
ATOM 1373 O O . GLY A 1 169 ? 1.737 -9.215 -3.822 1.00 91.94 169 GLY A O 1
ATOM 1374 N N . ILE A 1 170 ? 2.435 -8.497 -1.811 1.00 91.94 170 ILE A N 1
ATOM 1375 C CA . ILE A 1 170 ? 3.746 -8.023 -2.260 1.00 91.94 170 ILE A CA 1
ATOM 1376 C C . ILE A 1 170 ? 4.846 -8.555 -1.352 1.00 91.94 170 ILE A C 1
ATOM 1378 O O . ILE A 1 170 ? 4.643 -8.728 -0.150 1.00 91.94 170 ILE A O 1
ATOM 1382 N N . SER A 1 171 ? 6.027 -8.771 -1.921 1.00 88.94 171 SER A N 1
ATOM 1383 C CA . SER A 1 171 ? 7.231 -9.044 -1.147 1.00 88.94 171 SER A CA 1
ATOM 1384 C C . SER A 1 171 ? 8.292 -7.984 -1.363 1.00 88.94 171 SER A C 1
ATOM 1386 O O . SER A 1 171 ? 8.433 -7.459 -2.467 1.00 88.94 171 SER A O 1
ATOM 1388 N N . ILE A 1 172 ? 9.068 -7.729 -0.310 1.00 85.44 172 ILE A N 1
ATOM 1389 C CA . ILE A 1 172 ? 10.256 -6.873 -0.355 1.00 85.44 172 ILE A CA 1
ATOM 1390 C C . ILE A 1 172 ? 11.500 -7.747 -0.486 1.00 85.44 172 ILE A C 1
ATOM 1392 O O . ILE A 1 172 ? 11.696 -8.666 0.310 1.00 85.44 172 ILE A O 1
ATOM 1396 N N . VAL A 1 173 ? 12.325 -7.455 -1.484 1.00 79.44 173 VAL A N 1
ATOM 1397 C CA . VAL A 1 173 ? 13.588 -8.135 -1.780 1.00 79.44 173 VAL A CA 1
ATOM 1398 C C . VAL A 1 173 ? 14.720 -7.139 -1.564 1.00 79.44 173 VAL A C 1
ATOM 1400 O O . VAL A 1 173 ? 14.648 -6.004 -2.040 1.00 79.44 173 VAL A O 1
ATOM 1403 N N . ASP A 1 174 ? 15.731 -7.549 -0.795 1.00 76.50 174 ASP A N 1
ATOM 1404 C CA . ASP A 1 174 ? 16.932 -6.760 -0.479 1.00 76.50 174 ASP A CA 1
ATOM 1405 C C . ASP A 1 174 ? 16.638 -5.338 0.030 1.00 76.50 174 ASP A C 1
ATOM 1407 O O . ASP A 1 174 ? 17.436 -4.419 -0.113 1.00 76.50 174 ASP A O 1
ATOM 1411 N N . SER A 1 175 ? 15.472 -5.154 0.657 1.00 73.94 175 SER A N 1
ATOM 1412 C CA . SER A 1 175 ? 14.952 -3.877 1.176 1.00 73.94 175 SER A CA 1
ATOM 1413 C C . SER A 1 175 ? 14.681 -2.780 0.137 1.00 73.94 175 SER A C 1
ATOM 1415 O O . SER A 1 175 ? 14.232 -1.702 0.519 1.00 73.94 175 SER A O 1
ATOM 1417 N N . ILE A 1 176 ? 14.908 -3.038 -1.154 1.00 76.50 176 ILE A N 1
ATOM 1418 C CA . ILE A 1 176 ? 14.832 -2.017 -2.211 1.00 76.50 176 ILE A CA 1
ATOM 1419 C C . ILE A 1 176 ? 13.866 -2.364 -3.341 1.00 76.50 176 ILE A C 1
ATOM 1421 O O . ILE A 1 176 ? 13.402 -1.465 -4.038 1.00 76.50 176 ILE A O 1
ATOM 1425 N N . HIS A 1 177 ? 13.542 -3.645 -3.529 1.00 83.62 177 HIS A N 1
ATOM 1426 C CA . HIS A 1 177 ? 12.750 -4.090 -4.669 1.00 83.62 177 HIS A CA 1
ATOM 1427 C C . HIS A 1 177 ? 11.435 -4.734 -4.249 1.00 83.62 177 HIS A C 1
ATOM 1429 O O . HIS A 1 177 ? 11.388 -5.527 -3.308 1.00 83.62 177 HIS A O 1
ATOM 1435 N N . PHE A 1 178 ? 10.366 -4.414 -4.974 1.00 86.62 178 PHE A N 1
ATOM 1436 C CA . PHE A 1 178 ? 9.041 -4.976 -4.749 1.00 86.62 178 PHE A CA 1
ATOM 1437 C C . PHE A 1 178 ? 8.697 -5.964 -5.849 1.00 86.62 178 PHE A C 1
ATOM 1439 O O . PHE A 1 178 ? 8.738 -5.634 -7.033 1.00 86.62 178 PHE A O 1
ATOM 1446 N N . ILE A 1 179 ? 8.283 -7.157 -5.438 1.00 88.62 179 ILE A N 1
ATOM 1447 C CA . ILE A 1 179 ? 7.744 -8.183 -6.330 1.00 88.62 179 ILE A CA 1
ATOM 1448 C C . ILE A 1 179 ? 6.316 -8.522 -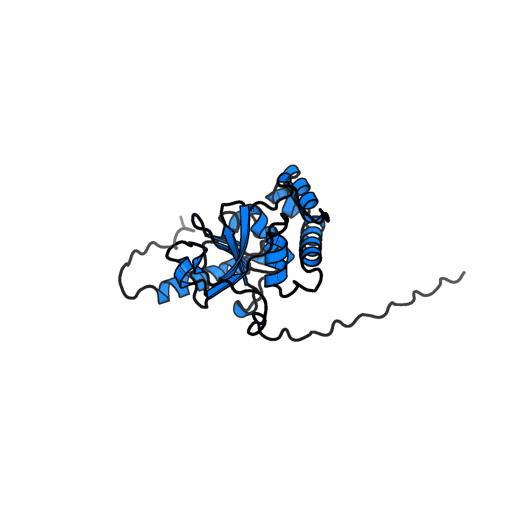5.927 1.00 88.62 179 ILE A C 1
ATOM 1450 O O . ILE A 1 179 ? 5.942 -8.420 -4.756 1.00 88.62 179 ILE A O 1
ATOM 1454 N N . GLY A 1 180 ? 5.510 -8.933 -6.900 1.00 91.25 180 GLY A N 1
ATOM 1455 C CA . GLY A 1 180 ? 4.172 -9.434 -6.626 1.00 91.25 180 GLY A CA 1
ATOM 1456 C C . GLY A 1 180 ? 4.222 -10.888 -6.198 1.00 91.25 180 GLY A C 1
ATOM 1457 O O . GLY A 1 180 ? 4.966 -11.681 -6.779 1.00 91.25 180 GLY A O 1
ATOM 1458 N N . VAL A 1 181 ? 3.417 -11.244 -5.199 1.00 91.19 181 VAL A N 1
ATOM 1459 C CA . VAL A 1 181 ? 3.295 -12.625 -4.724 1.00 91.19 181 VAL A CA 1
ATOM 1460 C C . VAL A 1 181 ? 1.844 -13.075 -4.764 1.00 91.19 181 VAL A C 1
ATOM 1462 O O . VAL A 1 181 ? 0.925 -12.332 -4.415 1.00 91.19 181 VAL A O 1
ATOM 1465 N N . ARG A 1 182 ? 1.637 -14.320 -5.184 1.00 89.25 182 ARG A N 1
ATOM 1466 C CA . ARG A 1 182 ? 0.348 -14.997 -5.103 1.00 89.25 182 ARG A CA 1
ATOM 1467 C C . ARG A 1 182 ? 0.347 -15.894 -3.871 1.00 89.25 182 ARG A C 1
ATOM 1469 O O . ARG A 1 182 ? 1.240 -16.722 -3.684 1.00 89.25 182 ARG A O 1
ATOM 1476 N N . LEU A 1 183 ? -0.638 -15.660 -3.010 1.00 87.31 183 LEU A N 1
ATOM 1477 C CA . LEU A 1 183 ? -0.822 -16.377 -1.755 1.00 87.31 183 LEU A CA 1
ATOM 1478 C C . LEU A 1 183 ? -1.843 -17.499 -1.962 1.00 87.31 183 LEU A C 1
ATOM 1480 O O . LEU A 1 183 ? -2.927 -17.267 -2.503 1.00 87.31 183 LEU A O 1
ATOM 1484 N N . LYS A 1 184 ? -1.502 -18.710 -1.518 1.00 85.81 184 LYS A N 1
ATOM 1485 C CA . LYS A 1 184 ? -2.397 -19.873 -1.542 1.00 85.81 184 LYS A CA 1
ATOM 1486 C C . LYS A 1 184 ? -3.587 -19.658 -0.608 1.00 85.81 184 LYS A C 1
ATOM 1488 O O . LYS A 1 184 ? -3.400 -19.070 0.454 1.00 85.81 184 LYS A O 1
ATOM 1493 N N . PRO A 1 185 ? -4.776 -20.209 -0.904 1.00 82.00 185 PRO A N 1
ATOM 1494 C CA . PRO A 1 185 ? -5.862 -20.267 0.072 1.00 82.00 185 PRO A CA 1
ATOM 1495 C C . PRO A 1 185 ? -5.385 -20.841 1.417 1.00 82.00 185 PRO A C 1
ATOM 1497 O O . PRO A 1 185 ? -4.639 -21.817 1.441 1.00 82.00 185 PRO A O 1
ATOM 1500 N N . GLY A 1 186 ? -5.808 -20.229 2.525 1.00 78.25 186 GLY A N 1
ATOM 1501 C CA . GLY A 1 186 ? -5.422 -20.661 3.874 1.00 78.25 186 GLY A CA 1
ATOM 1502 C C . GLY A 1 186 ? -4.037 -20.198 4.342 1.00 78.25 186 GLY A C 1
ATOM 1503 O O . GLY A 1 186 ? -3.566 -20.685 5.364 1.00 78.25 186 GLY A O 1
ATOM 1504 N N . TYR A 1 187 ? -3.381 -19.270 3.632 1.00 82.12 187 TYR A N 1
ATOM 1505 C CA . TYR A 1 187 ? -2.146 -18.656 4.124 1.00 82.12 187 TYR A CA 1
ATOM 1506 C C . TYR A 1 187 ? -2.338 -18.008 5.508 1.00 82.12 187 TYR A C 1
ATOM 1508 O O . TYR A 1 187 ? -3.405 -17.445 5.779 1.00 82.12 187 TYR A O 1
ATOM 1516 N N . PRO A 1 188 ? -1.318 -18.042 6.386 1.00 81.00 188 PRO A N 1
ATOM 1517 C CA . PRO A 1 188 ? -1.399 -17.376 7.675 1.00 81.00 188 PRO A CA 1
ATOM 1518 C C . PRO A 1 188 ? -1.452 -15.871 7.435 1.00 81.00 188 PRO A C 1
ATOM 1520 O O . PRO A 1 188 ? -0.521 -15.292 6.877 1.00 81.00 188 PRO A O 1
ATOM 1523 N N . PHE A 1 189 ? -2.541 -15.224 7.836 1.00 81.69 189 PHE A N 1
ATOM 1524 C CA . PHE A 1 189 ? -2.650 -13.777 7.707 1.00 81.69 189 PHE A CA 1
ATOM 1525 C C . PHE A 1 189 ? -1.573 -13.106 8.570 1.00 81.69 189 PHE A C 1
ATOM 1527 O O . PHE A 1 189 ? -1.545 -13.353 9.780 1.00 81.69 189 PHE A O 1
ATOM 1534 N N . PRO A 1 190 ? -0.678 -12.267 8.008 1.00 86.62 190 PRO A N 1
ATOM 1535 C CA . PRO A 1 190 ? 0.265 -11.546 8.846 1.00 86.62 190 PRO A CA 1
ATOM 1536 C C . PRO A 1 190 ? -0.468 -10.632 9.818 1.00 86.62 190 PRO A C 1
ATOM 1538 O O . PRO A 1 190 ? -1.582 -10.171 9.538 1.00 86.62 190 PRO A O 1
ATOM 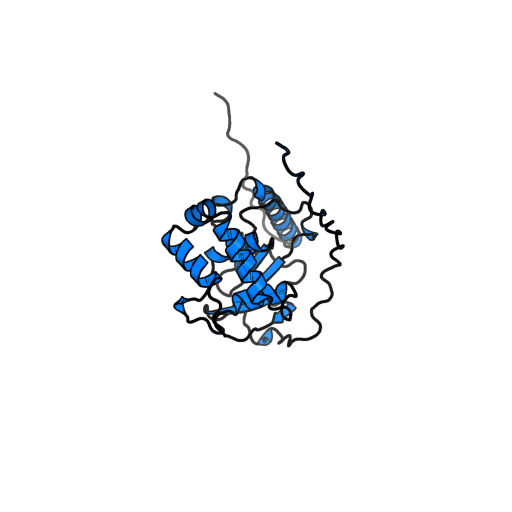1541 N N . LYS A 1 191 ? 0.207 -10.303 10.921 1.00 86.62 191 LYS A N 1
ATOM 1542 C CA . LYS A 1 191 ? -0.292 -9.342 11.905 1.00 86.62 191 LYS A CA 1
ATOM 1543 C C . LYS A 1 191 ? -0.692 -8.035 11.220 1.00 86.62 191 LYS A C 1
ATOM 1545 O O . LYS A 1 191 ? -0.072 -7.621 10.237 1.00 86.62 191 LYS A O 1
ATOM 1550 N N . LEU A 1 192 ? -1.711 -7.374 11.761 1.00 89.00 192 LEU A N 1
ATOM 1551 C CA . LEU A 1 192 ? -2.019 -6.007 11.364 1.00 89.00 192 LEU A CA 1
ATOM 1552 C C . LEU A 1 192 ? -0.804 -5.121 11.619 1.00 89.00 192 LEU A C 1
ATOM 1554 O O . LEU A 1 192 ? -0.073 -5.317 12.594 1.00 89.00 192 LEU A O 1
ATOM 1558 N N . TYR A 1 193 ? -0.581 -4.163 10.728 1.00 89.69 193 TYR A N 1
ATOM 1559 C CA . TYR A 1 193 ? 0.454 -3.174 10.960 1.00 89.69 193 TYR A CA 1
ATOM 1560 C C . TYR A 1 193 ? 0.151 -2.406 12.265 1.00 89.69 193 TYR A C 1
ATOM 1562 O O . TYR A 1 193 ? -0.984 -1.944 12.411 1.00 89.69 193 TYR A O 1
ATOM 1570 N N . PRO A 1 194 ? 1.111 -2.252 13.204 1.00 87.38 194 PRO A N 1
ATOM 1571 C CA . PRO A 1 194 ? 0.832 -1.783 14.569 1.00 87.38 194 PRO A CA 1
ATOM 1572 C C . PRO A 1 194 ? 0.105 -0.437 14.683 1.00 87.38 194 PRO A C 1
ATOM 1574 O O . PRO A 1 194 ? -0.585 -0.198 15.665 1.00 87.38 194 PRO A O 1
ATOM 1577 N N . LEU A 1 195 ? 0.228 0.436 13.679 1.00 88.88 195 LEU A N 1
ATOM 1578 C CA . LEU A 1 195 ? -0.416 1.753 13.670 1.00 88.88 195 LEU A CA 1
ATOM 1579 C C . LEU A 1 195 ? -1.859 1.743 13.141 1.00 88.88 195 LEU A C 1
ATOM 1581 O O . LEU A 1 195 ? -2.494 2.792 13.070 1.00 88.88 195 LEU A O 1
ATOM 1585 N N . TRP A 1 196 ? -2.394 0.583 12.751 1.00 90.56 196 TRP A N 1
ATOM 1586 C CA . TRP A 1 196 ? -3.739 0.513 12.185 1.00 90.56 196 TRP A CA 1
ATOM 1587 C C . TRP A 1 196 ? -4.811 0.932 13.196 1.00 90.56 196 TRP A C 1
ATOM 1589 O O . TRP A 1 196 ? -5.651 1.770 12.878 1.00 90.56 196 TRP A O 1
ATOM 1599 N N . ASP A 1 197 ? -4.749 0.414 14.426 1.00 87.62 197 ASP A N 1
ATOM 1600 C CA . ASP A 1 197 ? -5.735 0.727 15.468 1.00 87.62 197 ASP A CA 1
ATOM 1601 C C . ASP A 1 197 ? -5.702 2.198 15.905 1.00 87.62 197 ASP A C 1
ATOM 1603 O O . ASP A 1 197 ? -6.721 2.719 16.354 1.00 87.62 197 ASP A O 1
ATOM 1607 N N . THR A 1 198 ? -4.560 2.868 15.738 1.00 89.81 198 THR A N 1
ATOM 1608 C CA . THR A 1 198 ? -4.386 4.291 16.052 1.00 89.81 198 THR A CA 1
ATOM 1609 C C . THR A 1 198 ? -5.091 5.193 15.042 1.00 89.81 198 THR A C 1
ATOM 1611 O O . THR A 1 198 ? -5.640 6.224 15.420 1.00 89.81 198 THR A O 1
ATOM 1614 N N . TYR A 1 199 ? -5.066 4.826 13.758 1.00 90.38 199 TYR A N 1
ATOM 1615 C CA . TYR A 1 199 ? -5.467 5.723 12.667 1.00 90.38 199 TYR A CA 1
ATOM 1616 C C . TYR A 1 199 ? -6.748 5.316 11.941 1.00 90.38 199 TYR A C 1
ATOM 1618 O O . TYR A 1 199 ? -7.234 6.064 11.091 1.00 90.38 199 TYR A O 1
ATOM 1626 N N . VAL A 1 200 ? -7.293 4.131 12.220 1.00 90.44 200 VAL A N 1
ATOM 1627 C CA . VAL A 1 200 ? -8.534 3.677 11.590 1.00 90.44 200 VAL A CA 1
ATOM 1628 C C . VAL A 1 200 ? -9.680 4.645 11.911 1.00 90.44 200 VAL A C 1
ATOM 1630 O O . VAL A 1 200 ? -9.955 4.968 13.063 1.00 90.44 200 VAL A O 1
ATOM 1633 N N . ALA A 1 201 ? -10.368 5.126 10.878 1.00 87.50 201 ALA A N 1
ATOM 1634 C CA . ALA A 1 201 ? -11.546 5.961 11.037 1.00 87.50 201 ALA A CA 1
ATOM 1635 C C . ALA A 1 201 ? -12.769 5.123 11.415 1.00 87.50 201 ALA A C 1
ATOM 1637 O O . ALA A 1 201 ? -12.872 3.941 11.075 1.00 87.50 201 ALA A O 1
ATOM 1638 N N . LEU A 1 202 ? -13.764 5.783 12.017 1.00 85.19 202 LEU A N 1
ATOM 1639 C CA . LEU A 1 202 ? -14.960 5.115 12.532 1.00 85.19 202 LEU A CA 1
ATOM 1640 C C . LEU A 1 202 ? -15.651 4.222 11.480 1.00 85.19 202 LEU A C 1
ATOM 1642 O O . LEU A 1 202 ? -16.103 3.115 11.765 1.00 85.19 202 LEU A O 1
ATOM 1646 N N . ASN A 1 203 ? -15.689 4.685 10.227 1.00 83.25 203 ASN A N 1
ATOM 1647 C CA . ASN A 1 203 ? -16.331 3.978 9.118 1.00 83.25 203 ASN A CA 1
ATOM 1648 C C . ASN A 1 203 ? -15.585 2.717 8.640 1.00 83.25 203 ASN A C 1
ATOM 1650 O O . ASN A 1 203 ? -16.140 1.976 7.828 1.00 83.25 203 ASN A O 1
ATOM 1654 N N . ALA A 1 204 ? -14.371 2.467 9.132 1.00 84.00 204 ALA A N 1
ATOM 1655 C CA . ALA A 1 204 ? -13.531 1.331 8.776 1.00 84.00 204 ALA A CA 1
ATOM 1656 C C . ALA A 1 204 ? -13.364 0.306 9.920 1.00 84.00 204 ALA A C 1
ATOM 1658 O O . ALA A 1 204 ? -12.754 -0.739 9.702 1.00 84.00 204 ALA A O 1
ATOM 1659 N N . HIS A 1 205 ? -13.959 0.503 11.107 1.00 81.62 205 HIS A N 1
ATOM 1660 C CA . HIS A 1 205 ? -13.831 -0.478 12.203 1.00 81.62 205 HIS A CA 1
ATOM 1661 C C . HIS A 1 205 ? -14.370 -1.872 11.876 1.00 81.62 205 HIS A C 1
ATOM 1663 O O . HIS A 1 205 ? -13.855 -2.844 12.417 1.00 81.62 205 HIS A O 1
ATOM 1669 N N . ALA A 1 206 ? -15.333 -2.005 10.957 1.00 75.00 206 ALA A N 1
ATOM 1670 C CA . ALA A 1 206 ? -15.841 -3.311 10.517 1.00 75.00 206 ALA A CA 1
ATOM 1671 C C . ALA A 1 206 ? -14.744 -4.220 9.919 1.00 75.00 206 ALA A C 1
ATOM 1673 O O . ALA A 1 206 ? -14.890 -5.441 9.852 1.00 75.00 206 ALA A O 1
ATOM 1674 N N . TRP A 1 207 ? -13.605 -3.652 9.503 1.00 74.56 207 TRP A N 1
ATOM 1675 C CA . TRP A 1 207 ? -12.442 -4.450 9.125 1.00 74.56 207 TRP A CA 1
ATOM 1676 C C . TRP A 1 207 ? -11.861 -5.226 10.320 1.00 74.56 207 TRP A C 1
ATOM 1678 O O . TRP A 1 207 ? -11.440 -6.363 10.112 1.00 74.56 207 TRP A O 1
ATOM 1688 N N . ARG A 1 208 ? -11.913 -4.680 11.551 1.00 72.75 208 ARG A N 1
ATOM 1689 C CA . ARG A 1 208 ? -11.391 -5.294 12.793 1.00 72.75 208 ARG A CA 1
ATOM 1690 C C . ARG A 1 208 ? -12.015 -6.663 13.047 1.00 72.75 208 ARG A C 1
ATOM 1692 O O . ARG A 1 208 ? -11.300 -7.640 13.249 1.00 72.75 208 ARG A O 1
ATOM 1699 N N . GLU A 1 209 ? -13.340 -6.737 12.983 1.00 66.69 209 GLU A N 1
ATOM 1700 C CA . GLU A 1 209 ? -14.100 -7.964 13.257 1.00 66.69 209 GLU A CA 1
ATOM 1701 C C . GLU A 1 209 ? -13.764 -9.077 12.255 1.00 66.69 209 GLU A C 1
ATOM 1703 O O . GLU A 1 209 ? -13.584 -10.240 12.627 1.00 66.69 209 GLU A O 1
ATOM 1708 N N . GLY A 1 210 ? -13.569 -8.707 10.984 1.00 64.44 210 GLY A N 1
ATOM 1709 C CA . GLY A 1 210 ? -13.135 -9.643 9.948 1.00 64.44 210 GLY A CA 1
ATOM 1710 C C . GLY A 1 210 ? -11.753 -10.249 10.220 1.00 64.44 210 GLY A C 1
ATOM 1711 O O . GLY A 1 210 ? -11.541 -11.423 9.929 1.00 64.44 210 GLY A O 1
ATOM 1712 N N . PHE A 1 211 ? -10.821 -9.495 10.812 1.00 64.31 211 PHE A N 1
ATOM 1713 C CA . PHE A 1 211 ? -9.490 -10.015 11.151 1.00 64.31 211 PHE A CA 1
ATOM 1714 C C . PHE A 1 211 ? -9.489 -10.917 12.382 1.00 64.31 211 PHE A C 1
ATOM 1716 O O . PHE A 1 211 ? -8.810 -11.943 12.370 1.00 64.31 211 PHE A O 1
ATOM 1723 N N . ILE A 1 212 ? -10.273 -10.586 13.412 1.00 59.47 212 ILE A N 1
ATOM 1724 C CA . ILE A 1 212 ? -10.438 -11.438 14.604 1.00 59.47 212 ILE A CA 1
ATOM 1725 C C . ILE A 1 212 ? -11.011 -12.806 14.200 1.00 59.47 212 ILE A C 1
ATOM 1727 O O . ILE A 1 212 ? -10.533 -13.854 14.644 1.00 59.47 212 ILE A O 1
ATOM 1731 N N . THR A 1 213 ? -11.984 -12.803 13.288 1.00 55.22 213 THR A N 1
ATOM 1732 C CA . THR A 1 213 ? -12.609 -14.024 12.759 1.00 55.22 213 THR A CA 1
ATOM 1733 C C . THR A 1 213 ? -11.611 -14.894 11.981 1.00 55.22 213 THR A C 1
ATOM 1735 O O . THR A 1 213 ? -11.616 -16.114 12.095 1.00 55.22 213 THR A O 1
ATOM 1738 N N . ILE A 1 214 ? -10.690 -14.296 11.223 1.00 57.97 214 ILE A N 1
ATOM 1739 C CA . ILE A 1 214 ? -9.680 -15.057 10.466 1.00 57.97 214 ILE A CA 1
ATOM 1740 C C . ILE A 1 214 ? -8.564 -15.578 11.369 1.00 57.97 214 ILE A C 1
ATOM 1742 O O . ILE A 1 214 ? -8.136 -16.721 11.207 1.00 57.97 214 ILE A O 1
ATOM 1746 N N . GLY A 1 215 ? -8.115 -14.772 12.335 1.00 52.56 215 GLY A N 1
ATOM 1747 C CA . GLY 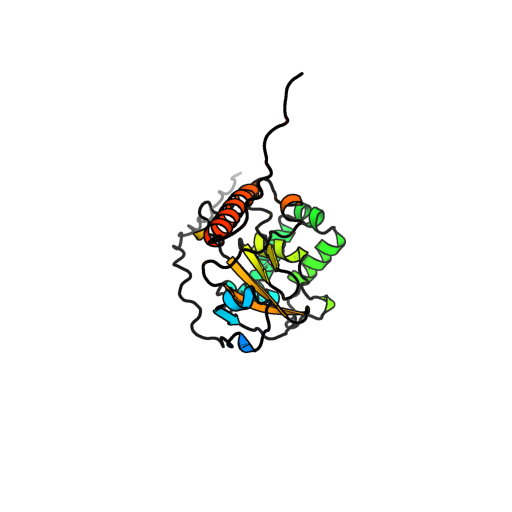A 1 215 ? -7.140 -15.203 13.334 1.00 52.56 215 GLY A CA 1
ATOM 1748 C C . GLY A 1 215 ? -7.629 -16.445 14.080 1.00 52.56 215 GLY A C 1
ATOM 1749 O O . GLY A 1 215 ? -6.901 -17.429 14.163 1.00 52.56 215 GLY A O 1
ATOM 1750 N N . SER A 1 216 ? -8.896 -16.446 14.503 1.00 44.62 216 SER A N 1
ATOM 1751 C CA . SER A 1 216 ? -9.532 -17.588 15.177 1.00 44.62 216 SER A CA 1
ATOM 1752 C C . SER A 1 216 ? -9.748 -18.814 14.276 1.00 44.62 216 SER A C 1
ATOM 1754 O O . SER A 1 216 ? -9.577 -19.942 14.734 1.00 44.62 216 SER A O 1
ATOM 1756 N N . ILE A 1 217 ? -10.047 -18.639 12.982 1.00 48.53 217 ILE A N 1
ATOM 1757 C CA . ILE A 1 217 ? -10.106 -19.769 12.036 1.00 48.53 217 ILE A CA 1
ATOM 1758 C C . ILE A 1 217 ? -8.713 -20.380 11.842 1.00 48.53 217 ILE A C 1
ATOM 1760 O O . ILE A 1 217 ? -8.566 -21.600 11.922 1.00 48.53 217 ILE A O 1
ATOM 1764 N N . SER A 1 218 ? -7.682 -19.552 11.651 1.00 43.47 218 SER A N 1
ATOM 1765 C CA . SER A 1 218 ? -6.312 -20.033 11.436 1.00 43.47 218 SER A CA 1
ATOM 1766 C C . SER A 1 218 ? -5.764 -20.816 12.637 1.00 43.47 218 SER A C 1
ATOM 1768 O O . SER A 1 218 ? -5.134 -21.858 12.441 1.00 43.47 218 SER A O 1
ATOM 1770 N N . THR A 1 219 ? -6.087 -20.392 13.866 1.00 40.44 219 THR A N 1
ATOM 1771 C CA . THR A 1 219 ? -5.716 -21.111 15.097 1.00 40.44 219 THR A CA 1
ATOM 1772 C C . THR A 1 219 ? -6.530 -22.389 15.300 1.00 40.44 219 THR A C 1
ATOM 1774 O O . THR A 1 219 ? -5.997 -23.380 15.794 1.00 40.44 219 THR A O 1
ATOM 1777 N N . SER A 1 220 ? -7.797 -22.421 14.866 1.00 35.62 220 SER A N 1
ATOM 1778 C CA . SER A 1 220 ? -8.619 -23.640 14.923 1.00 35.62 220 SER A CA 1
ATOM 1779 C C . SER A 1 220 ? -8.126 -24.737 13.971 1.00 35.62 220 SER A C 1
ATOM 1781 O O . SER A 1 220 ? -8.235 -25.921 14.282 1.00 35.62 220 SER A O 1
ATOM 1783 N N . THR A 1 221 ? -7.523 -24.362 12.838 1.00 39.62 221 THR A N 1
ATOM 1784 C CA . THR A 1 221 ? -6.941 -25.318 11.884 1.00 39.62 221 THR A CA 1
ATOM 1785 C C . THR A 1 221 ? -5.519 -25.756 12.238 1.00 39.62 221 THR A C 1
ATOM 1787 O O . THR A 1 221 ? -5.071 -26.784 11.734 1.00 39.62 2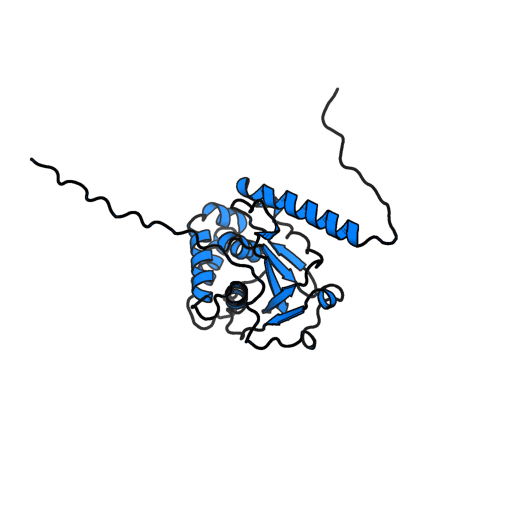21 THR A O 1
ATOM 1790 N N . SER A 1 222 ? -4.801 -25.013 13.091 1.00 37.50 222 SER A N 1
ATOM 1791 C CA . SER A 1 222 ? -3.396 -25.304 13.414 1.00 37.50 222 SER A CA 1
ATOM 1792 C C . SER A 1 222 ? -3.181 -26.211 14.625 1.00 37.50 222 SER A C 1
ATOM 1794 O O . SER A 1 222 ? -2.058 -26.664 14.820 1.00 37.50 222 SER A O 1
ATOM 1796 N N . ASN A 1 223 ? -4.207 -26.530 15.420 1.00 35.25 223 ASN A N 1
ATOM 1797 C CA . ASN A 1 223 ? -4.009 -27.249 16.682 1.00 35.25 223 ASN A CA 1
ATOM 1798 C C . ASN A 1 223 ? -4.576 -28.672 16.658 1.00 35.25 223 ASN A C 1
ATOM 1800 O O . ASN A 1 223 ? -5.497 -29.029 17.388 1.00 35.25 223 ASN A O 1
ATOM 1804 N N . GLY A 1 224 ? -3.920 -29.524 15.873 1.00 33.94 224 GLY A N 1
ATOM 1805 C CA . GLY A 1 224 ? -3.748 -30.926 16.235 1.00 33.94 224 GLY A CA 1
ATOM 1806 C C . GLY A 1 224 ? -2.507 -31.076 17.116 1.00 33.94 224 GLY A C 1
ATOM 1807 O O . GLY A 1 224 ? -1.489 -31.544 16.615 1.00 33.94 224 GLY A O 1
ATOM 1808 N N . ARG A 1 225 ? -2.653 -30.732 18.408 1.00 35.47 225 ARG A N 1
ATOM 1809 C CA . ARG A 1 225 ? -1.730 -30.885 19.564 1.00 35.47 225 ARG A CA 1
ATOM 1810 C C . ARG A 1 225 ? -1.059 -29.592 20.066 1.00 35.47 225 ARG A C 1
ATOM 1812 O O . ARG A 1 225 ? -0.288 -28.961 19.357 1.00 35.47 225 ARG A O 1
ATOM 1819 N N . ASP A 1 226 ? -1.361 -29.315 21.338 1.00 35.88 226 ASP A N 1
ATOM 1820 C CA . ASP A 1 226 ? -0.614 -28.537 22.337 1.00 35.88 226 ASP A CA 1
ATOM 1821 C C . ASP A 1 226 ? -0.529 -27.006 22.189 1.00 35.88 226 ASP A C 1
ATOM 1823 O O . ASP A 1 226 ? 0.373 -26.462 21.567 1.00 35.88 226 ASP A O 1
ATOM 1827 N N . LEU A 1 227 ? -1.438 -26.279 22.851 1.00 27.78 227 LEU A N 1
ATOM 1828 C CA . LEU A 1 227 ? -1.247 -25.808 24.238 1.00 27.78 227 LEU A CA 1
ATOM 1829 C C . LEU A 1 227 ? -2.416 -24.900 24.652 1.00 27.78 227 LEU A C 1
ATOM 1831 O O . LEU A 1 227 ? -2.724 -23.895 24.014 1.00 27.78 227 LEU A O 1
ATOM 1835 N N . LEU A 1 228 ? -3.064 -25.298 25.744 1.00 31.89 228 LEU A N 1
ATOM 1836 C CA . LEU A 1 228 ? -3.923 -24.455 26.561 1.00 31.89 228 LEU A CA 1
ATOM 1837 C C . LEU A 1 228 ? -3.038 -23.440 27.288 1.00 31.89 228 LEU A C 1
ATOM 1839 O O . LEU A 1 228 ? -2.207 -23.845 28.090 1.00 31.89 228 LEU A O 1
ATOM 1843 N N . GLU A 1 229 ? -3.269 -22.151 27.067 1.00 28.97 229 GLU A N 1
ATOM 1844 C CA . GLU A 1 229 ? -3.156 -21.161 28.139 1.00 28.97 229 GLU A CA 1
ATOM 1845 C C . GLU A 1 229 ? -4.115 -19.998 27.855 1.00 28.97 229 GLU A C 1
ATOM 1847 O O . GLU A 1 229 ? -3.895 -19.101 27.045 1.00 28.97 229 GLU A O 1
ATOM 1852 N N . THR A 1 230 ? -5.270 -20.117 28.497 1.00 33.56 230 THR A N 1
ATOM 1853 C CA . THR A 1 230 ? -6.298 -19.108 28.733 1.00 33.56 230 THR A CA 1
ATOM 1854 C C . THR A 1 230 ? -5.763 -17.934 29.547 1.00 33.56 230 THR A C 1
ATOM 1856 O O . THR A 1 230 ? -5.355 -18.172 30.676 1.00 33.56 230 THR A O 1
ATOM 1859 N N . LEU A 1 231 ? -5.916 -16.698 29.059 1.00 26.59 231 LEU A N 1
ATOM 1860 C CA . LEU A 1 231 ? -6.158 -15.486 29.870 1.00 26.59 231 LEU A CA 1
ATOM 1861 C C . LEU A 1 231 ? -6.990 -14.504 29.012 1.00 26.59 231 LEU A C 1
ATOM 1863 O O . LEU A 1 231 ? -6.488 -13.934 28.049 1.00 26.59 231 LEU A O 1
ATOM 1867 N N . SER A 1 232 ? -8.324 -14.575 29.082 1.00 27.23 232 SER A N 1
ATOM 1868 C CA . SER A 1 232 ? -9.222 -13.794 29.960 1.00 27.23 232 SER A CA 1
ATOM 1869 C C . SER A 1 232 ? -9.379 -12.320 29.542 1.00 27.23 232 SER A C 1
ATOM 1871 O O . SER A 1 232 ? -8.587 -11.458 29.912 1.00 27.23 232 SER A O 1
ATOM 1873 N N . ILE A 1 233 ? -10.452 -12.042 28.801 1.00 29.48 233 ILE A N 1
ATOM 1874 C CA . ILE A 1 233 ? -11.163 -10.753 28.815 1.00 29.48 233 ILE A CA 1
ATOM 1875 C C . ILE A 1 233 ? -12.451 -10.993 29.627 1.00 29.48 233 ILE A C 1
ATOM 1877 O O . ILE A 1 233 ? -12.918 -12.129 29.635 1.00 29.48 233 ILE A O 1
ATOM 1881 N N . VAL A 1 234 ? -12.989 -9.925 30.237 1.00 28.88 234 VAL A N 1
ATOM 1882 C CA . VAL A 1 234 ? -14.074 -9.801 31.244 1.00 28.88 234 VAL A CA 1
ATOM 1883 C C . VAL A 1 234 ? -13.602 -10.192 32.655 1.00 28.88 234 VAL A C 1
ATOM 1885 O O . VAL A 1 234 ? -13.099 -11.287 32.847 1.00 28.88 234 VAL A O 1
ATOM 1888 N N . ASP A 1 235 ? -13.574 -9.330 33.671 1.00 30.05 235 ASP A N 1
ATOM 1889 C CA . ASP A 1 235 ? -14.424 -8.189 34.031 1.00 30.05 235 ASP A CA 1
ATOM 1890 C C . ASP A 1 235 ? -13.586 -6.998 34.531 1.00 30.05 235 ASP A C 1
ATOM 1892 O O . ASP A 1 235 ? -12.472 -7.212 34.991 1.00 30.05 235 ASP A O 1
ATOM 1896 N N . LEU A 1 236 ? -14.108 -5.767 34.438 1.00 29.02 236 LEU A N 1
ATOM 1897 C CA . LEU A 1 236 ? -14.054 -4.717 35.477 1.00 29.02 236 LEU A CA 1
ATOM 1898 C C . LEU A 1 236 ? -14.627 -3.399 34.909 1.00 29.02 236 LEU A C 1
ATOM 1900 O O . LEU A 1 236 ? -13.889 -2.506 34.495 1.00 29.02 236 LEU A O 1
ATOM 1904 N N . VAL A 1 237 ? -15.959 -3.282 34.915 1.00 30.91 237 VAL A N 1
ATOM 1905 C CA . VAL A 1 237 ? -16.678 -2.011 35.116 1.00 30.91 237 VAL A CA 1
ATOM 1906 C C . VAL A 1 237 ? -17.849 -2.297 36.064 1.00 30.91 237 VAL A C 1
ATOM 1908 O O . VAL A 1 237 ? -18.639 -3.186 35.765 1.00 30.91 237 VAL A O 1
ATOM 1911 N N . GLU A 1 238 ? -17.902 -1.510 37.150 1.00 30.84 238 GLU A N 1
ATOM 1912 C CA . GLU A 1 238 ? -18.984 -1.315 38.147 1.00 30.84 238 GLU A CA 1
ATOM 1913 C C . GLU A 1 238 ? -19.293 -2.528 39.062 1.00 30.84 238 GLU A C 1
ATOM 1915 O O . GLU A 1 238 ? -19.490 -3.643 38.599 1.00 30.84 238 GLU A O 1
ATOM 1920 N N . ASP A 1 239 ? -19.262 -2.443 40.399 1.00 31.72 239 ASP A N 1
ATOM 1921 C CA . ASP A 1 239 ? -19.859 -1.431 41.291 1.00 31.72 239 ASP A CA 1
ATOM 1922 C C . ASP A 1 239 ? -19.222 -1.414 42.714 1.00 31.72 239 ASP A C 1
ATOM 1924 O O . ASP A 1 239 ? -18.724 -2.444 43.175 1.00 31.72 239 ASP A O 1
ATOM 1928 N N . SER A 1 240 ? -19.390 -0.270 43.411 1.00 37.31 240 SER A N 1
ATOM 1929 C CA . SER A 1 240 ? -19.124 0.103 44.833 1.00 37.31 240 SER A CA 1
ATOM 1930 C C . SER A 1 240 ? -17.865 0.916 45.153 1.00 37.31 240 SER A C 1
ATOM 1932 O O . SER A 1 240 ? -16.767 0.318 45.216 1.00 37.31 240 SER A O 1
#

Secondary structure (DSSP, 8-state):
--PPPPPPPPP----------SS---SSS----GGGS---HHHHHHEEEEE----SS-HHHHHHHHHTT-TTTTHHHHHHHHHHHHHHHTHHHHHHHH-HHHHHHHHHHHH---SS--GGG---SSTTHHHHHHHHTEEEEEE-SS-EEEE--SSSPPPSSGGGSEEEEEEEETTTEEEEEEEPTTPPPPPBPTTHHHH--GGGTHHHHHHHHHHHHHHHHH-SS---------------

Radius of gyration: 21.25 Å; Cα contacts (8 Å, |Δi|>4): 278; chains: 1; bounding box: 54×72×65 Å